Protein AF-A0A955DSM2-F1 (afdb_monomer)

pLDDT: mean 89.54, std 10.77, range [43.03, 98.06]

Foldseek 3Di:
DPVVVLVVLLVQLVVLQVQLVVQCVDPVSNVVSVVSNVVSVVSNVVSVCPDPVQDDCSVVVVCVVCVVVVVVLVVVVVPDDPLCVQLNVLQVQLVVLVVLLVVLVVCVPDPVNVVPPDPPVVLLVSLLSSLVSNVSSVCSNVVSVVSSCCSVVVDPPDPDDDVPVVVVVVVVVVVSVVVSVVSSVVVVVD

Sequence (190 aa):
MPDSFITACYILAGVLFIMSLGGLSHPETSRRGNLFGIVGMLLALVATMISGNVTGSGYGMLALAIVPATVIGAVLASRVRMTSMPQLVAILHSFVGLGAVLVGFATFLDPTAAHDGGGDVEHLIHQIEIFIGVCVGSITFTGSVIAWAKLDGRLSGTPLTIPGRHLVNLGMVLATVWLGIMFVTAGESS

Solvent-accessible surface area (backbone atoms only — not comparable to full-atom values): 10190 Å² total; per-residue (Å²): 130,65,67,68,57,44,53,50,41,47,52,51,19,52,52,25,41,54,49,12,58,61,21,54,75,36,84,92,38,26,70,60,8,52,49,30,35,54,53,17,54,51,43,38,53,52,38,52,60,72,31,89,85,47,52,86,69,42,56,55,55,50,48,66,52,48,51,59,52,52,51,53,48,51,53,54,65,71,69,58,54,82,93,48,46,69,34,52,53,25,47,56,46,16,54,54,12,48,47,37,30,52,51,27,53,52,54,71,68,35,75,60,73,77,63,59,88,60,56,75,67,52,54,52,51,49,48,51,50,35,51,51,39,27,51,55,10,49,52,38,21,54,51,17,50,54,50,19,33,30,68,72,63,79,36,76,78,65,84,85,80,60,89,62,51,67,59,53,53,48,50,50,52,51,49,52,54,50,51,48,53,53,53,53,57,54,64,78,76,115

Radius of gyration: 20.41 Å; Cα contacts (8 Å, |Δi|>4): 134; chains: 1; bounding box: 57×30×53 Å

Structure (mmCIF, N/CA/C/O backbone):
data_AF-A0A955DSM2-F1
#
_entry.id   AF-A0A955DSM2-F1
#
loop_
_atom_site.group_PDB
_atom_site.id
_atom_site.type_symbol
_atom_site.label_atom_id
_atom_site.label_alt_id
_atom_site.label_comp_id
_atom_site.label_asym_id
_atom_site.label_entity_id
_atom_site.label_seq_id
_atom_site.pdbx_PDB_ins_code
_atom_site.Cartn_x
_atom_site.Cartn_y
_atom_site.Cartn_z
_atom_site.occupancy
_atom_site.B_iso_or_equiv
_atom_site.auth_seq_id
_atom_site.auth_comp_id
_atom_site.auth_asym_id
_atom_site.auth_atom_id
_atom_site.pdbx_PDB_model_num
ATOM 1 N N . MET A 1 1 ? 24.590 -5.004 -13.508 1.00 61.41 1 MET A N 1
ATOM 2 C CA . MET A 1 1 ? 24.463 -6.243 -12.704 1.00 61.41 1 MET A CA 1
ATOM 3 C C . MET A 1 1 ? 23.618 -7.213 -13.511 1.00 61.41 1 MET A C 1
ATOM 5 O O . MET A 1 1 ? 22.781 -6.715 -14.249 1.00 61.41 1 MET A O 1
ATOM 9 N N . PRO A 1 2 ? 23.835 -8.536 -13.448 1.00 76.62 2 PRO A N 1
ATOM 10 C CA . PRO A 1 2 ? 22.967 -9.471 -14.160 1.00 76.62 2 PRO A CA 1
ATOM 11 C C . PRO A 1 2 ? 21.550 -9.417 -13.567 1.00 76.62 2 PRO A C 1
ATOM 13 O O . PRO A 1 2 ? 21.407 -9.436 -12.343 1.00 76.62 2 PRO A O 1
ATOM 16 N N . ASP A 1 3 ? 20.517 -9.363 -14.411 1.00 81.19 3 ASP A N 1
ATOM 17 C CA . ASP A 1 3 ? 19.110 -9.248 -13.982 1.00 81.19 3 ASP A CA 1
ATOM 18 C C . ASP A 1 3 ? 18.696 -10.374 -13.025 1.00 81.19 3 ASP A C 1
ATOM 20 O O . ASP A 1 3 ? 17.961 -10.155 -12.064 1.00 81.19 3 ASP A O 1
ATOM 24 N N . SER A 1 4 ? 19.287 -11.560 -13.199 1.00 88.81 4 SER A N 1
ATOM 25 C CA . SER A 1 4 ? 19.098 -12.719 -12.323 1.00 88.81 4 SER A CA 1
ATOM 26 C C . SER A 1 4 ? 19.454 -12.453 -10.858 1.00 88.81 4 SER A C 1
ATOM 28 O O . SER A 1 4 ? 18.827 -13.022 -9.965 1.00 88.81 4 SER A O 1
ATOM 30 N N . PHE A 1 5 ? 20.422 -11.574 -10.585 1.00 91.38 5 PHE A N 1
ATOM 31 C CA . PHE A 1 5 ? 20.782 -11.202 -9.219 1.00 91.38 5 PHE A CA 1
ATOM 32 C C . PHE A 1 5 ? 19.690 -10.347 -8.565 1.00 91.38 5 PHE A C 1
ATOM 34 O O . PHE A 1 5 ? 19.324 -10.589 -7.417 1.00 91.38 5 PHE A O 1
ATOM 41 N N . ILE A 1 6 ? 19.125 -9.387 -9.304 1.00 92.81 6 ILE A N 1
ATOM 42 C CA . ILE A 1 6 ? 18.033 -8.533 -8.815 1.00 92.81 6 ILE A CA 1
ATOM 43 C C . ILE A 1 6 ? 16.780 -9.382 -8.568 1.00 92.81 6 ILE A C 1
ATOM 45 O O . ILE A 1 6 ? 16.173 -9.283 -7.501 1.00 92.81 6 ILE A O 1
ATOM 49 N N . THR A 1 7 ? 16.438 -10.279 -9.498 1.00 93.25 7 THR A N 1
ATOM 50 C CA . THR A 1 7 ? 15.324 -11.223 -9.328 1.00 93.25 7 THR A CA 1
ATOM 51 C C . THR A 1 7 ? 15.521 -12.113 -8.099 1.00 93.25 7 THR A C 1
ATOM 53 O O . THR A 1 7 ? 14.591 -12.283 -7.312 1.00 93.25 7 THR A O 1
ATOM 56 N N . ALA A 1 8 ? 16.733 -12.635 -7.876 1.00 94.88 8 ALA A N 1
ATOM 57 C CA . ALA A 1 8 ? 17.042 -13.424 -6.684 1.00 94.88 8 ALA A CA 1
ATOM 58 C C . ALA A 1 8 ? 16.856 -12.615 -5.388 1.00 94.88 8 ALA A C 1
ATOM 60 O O . ALA A 1 8 ? 16.290 -13.132 -4.423 1.00 94.88 8 ALA A O 1
ATOM 61 N N . CYS A 1 9 ? 17.260 -11.339 -5.370 1.00 95.31 9 CYS A N 1
ATOM 62 C CA . CYS A 1 9 ? 17.015 -10.444 -4.239 1.00 95.31 9 CYS A CA 1
ATOM 63 C C . CYS A 1 9 ? 15.517 -10.239 -3.972 1.00 95.31 9 CYS A C 1
ATOM 65 O O . CYS A 1 9 ? 15.112 -10.275 -2.811 1.00 95.31 9 CYS A O 1
ATOM 67 N N . TYR A 1 10 ? 14.684 -10.069 -5.006 1.00 95.31 10 TYR A N 1
ATOM 68 C CA . TYR A 1 10 ? 13.231 -9.934 -4.834 1.00 95.31 10 TYR A CA 1
ATOM 69 C C . TYR A 1 10 ? 12.573 -11.215 -4.316 1.00 95.31 10 TYR A C 1
ATOM 71 O O . TYR A 1 10 ? 11.745 -11.149 -3.408 1.00 95.31 10 TYR A O 1
ATOM 79 N N . ILE A 1 11 ? 12.985 -12.385 -4.816 1.00 96.75 11 ILE A N 1
ATOM 80 C CA . ILE A 1 11 ? 12.509 -13.676 -4.300 1.00 96.75 11 ILE A CA 1
ATOM 81 C C . ILE A 1 11 ? 12.903 -13.830 -2.828 1.00 96.75 11 ILE A C 1
ATOM 83 O O . ILE A 1 11 ? 12.065 -14.168 -1.991 1.00 96.75 11 ILE A O 1
ATOM 87 N N . LEU A 1 12 ? 14.161 -13.533 -2.487 1.00 97.44 12 LEU A N 1
ATOM 88 C CA . LEU A 1 12 ? 14.646 -13.612 -1.112 1.00 97.44 12 LEU A CA 1
ATOM 89 C C . LEU A 1 12 ? 13.907 -12.631 -0.190 1.00 97.44 12 LEU A C 1
ATOM 91 O O . LEU A 1 12 ? 13.522 -13.010 0.915 1.00 97.44 12 LEU A O 1
ATOM 95 N N . ALA A 1 13 ? 13.652 -11.400 -0.642 1.00 97.62 13 ALA A N 1
ATOM 96 C CA . ALA A 1 13 ? 12.848 -10.427 0.094 1.00 97.62 13 ALA A CA 1
ATOM 97 C C . ALA A 1 13 ? 11.420 -10.947 0.340 1.00 97.62 13 ALA A C 1
ATOM 99 O O . ALA A 1 13 ? 10.920 -10.852 1.461 1.00 97.62 13 ALA A O 1
ATOM 100 N N . GLY A 1 14 ? 10.796 -11.572 -0.666 1.00 97.56 14 GLY A N 1
ATOM 101 C CA . GLY A 1 14 ? 9.490 -12.224 -0.535 1.00 97.56 14 GLY A CA 1
ATOM 102 C C . GLY A 1 14 ? 9.483 -13.332 0.523 1.00 97.56 14 GLY A C 1
ATOM 103 O O . GLY A 1 14 ? 8.614 -13.349 1.396 1.00 97.56 14 GLY A O 1
ATOM 104 N N . VAL A 1 15 ? 10.492 -14.209 0.519 1.00 98.06 15 VAL A N 1
ATOM 105 C CA . VAL A 1 15 ? 10.654 -15.254 1.546 1.00 98.06 15 VAL A CA 1
ATOM 106 C C . VAL A 1 15 ? 10.800 -14.642 2.944 1.00 98.06 15 VAL A C 1
ATOM 108 O O . VAL A 1 15 ? 10.157 -15.102 3.889 1.00 98.06 15 VAL A O 1
ATOM 111 N N . LEU A 1 16 ? 11.590 -13.574 3.088 1.00 97.94 16 LEU A N 1
ATOM 112 C CA . LEU A 1 16 ? 11.763 -12.872 4.362 1.00 97.94 16 LEU A CA 1
ATOM 113 C C . LEU A 1 16 ? 10.458 -12.241 4.869 1.00 97.94 16 LEU A C 1
ATOM 115 O O . LEU A 1 16 ? 10.192 -12.301 6.070 1.00 97.94 16 LEU A O 1
ATOM 119 N N . PHE A 1 17 ? 9.612 -11.696 3.989 1.00 97.75 17 PHE A N 1
ATOM 120 C CA . PHE A 1 17 ? 8.290 -11.194 4.381 1.00 97.75 17 PHE A CA 1
ATOM 121 C C . PHE A 1 17 ? 7.352 -12.313 4.850 1.00 97.75 17 PHE A C 1
ATOM 123 O O . PHE A 1 17 ? 6.668 -12.146 5.861 1.00 97.75 17 PHE A O 1
ATOM 130 N N . ILE A 1 18 ? 7.369 -13.479 4.197 1.00 97.25 18 ILE A N 1
ATOM 131 C CA . ILE A 1 18 ? 6.601 -14.654 4.645 1.00 97.25 18 ILE A CA 1
ATOM 132 C C . ILE A 1 18 ? 7.072 -15.098 6.039 1.00 97.25 18 ILE A C 1
ATOM 134 O O . ILE A 1 18 ? 6.258 -15.293 6.946 1.00 97.25 18 ILE A O 1
ATOM 138 N N . MET A 1 19 ? 8.389 -15.194 6.247 1.00 97.38 19 MET A N 1
ATOM 139 C CA . MET A 1 19 ? 8.970 -15.518 7.555 1.00 97.38 19 MET A CA 1
ATOM 140 C C . MET A 1 19 ? 8.663 -14.451 8.613 1.00 97.38 19 MET A C 1
ATOM 142 O O . MET A 1 19 ? 8.491 -14.784 9.787 1.00 97.38 19 MET A O 1
ATOM 146 N N . SER A 1 20 ? 8.570 -13.179 8.217 1.00 97.75 20 SER A N 1
ATOM 147 C CA . SER A 1 20 ? 8.180 -12.081 9.099 1.00 97.75 20 SER A CA 1
ATOM 148 C C . SER A 1 20 ? 6.759 -12.273 9.631 1.00 97.75 20 SER A C 1
ATOM 150 O O . SER A 1 20 ? 6.569 -12.293 10.847 1.00 97.75 20 SER A O 1
ATOM 152 N N . LEU A 1 21 ? 5.785 -12.523 8.747 1.00 96.44 21 LEU A N 1
ATOM 153 C CA . LEU A 1 21 ? 4.385 -12.764 9.119 1.00 96.44 21 LEU A CA 1
ATOM 154 C C . LEU A 1 21 ? 4.227 -13.999 10.02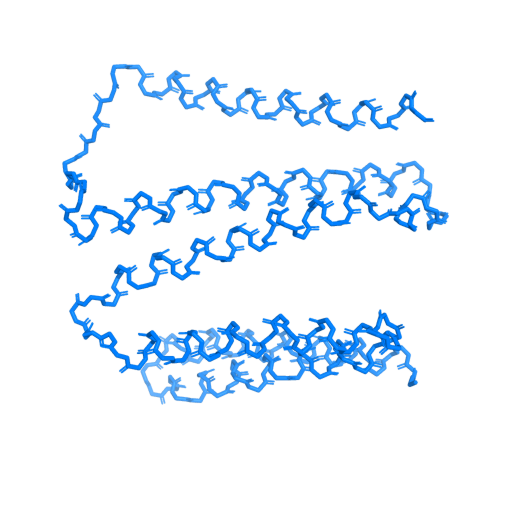1 1.00 96.44 21 LEU A C 1
ATOM 156 O O . LEU A 1 21 ? 3.549 -13.940 11.052 1.00 96.44 21 LEU A O 1
ATOM 160 N N . GLY A 1 22 ? 4.906 -15.101 9.685 1.00 96.06 22 GLY A N 1
ATOM 161 C CA . GLY A 1 22 ? 4.911 -16.305 10.521 1.00 96.06 22 GLY A CA 1
ATOM 162 C C . GLY A 1 22 ? 5.534 -16.061 11.901 1.00 96.06 22 GLY A C 1
ATOM 163 O O . GLY A 1 22 ? 4.983 -16.480 12.920 1.00 96.06 22 GLY A O 1
ATOM 164 N N . GLY A 1 23 ? 6.641 -15.315 11.957 1.00 95.50 23 GLY A N 1
ATOM 165 C CA . GLY A 1 23 ? 7.327 -14.974 13.203 1.00 95.50 23 GLY A CA 1
ATOM 166 C C . GLY A 1 23 ? 6.541 -14.019 14.107 1.00 95.50 23 GLY A C 1
ATOM 167 O O . GLY A 1 23 ? 6.657 -14.120 15.328 1.00 95.50 23 GLY A O 1
ATOM 168 N N . LEU A 1 24 ? 5.727 -13.124 13.537 1.00 95.88 24 LEU A N 1
ATOM 169 C CA . LEU A 1 24 ? 4.868 -12.193 14.284 1.00 95.88 24 LEU A CA 1
ATOM 170 C C . LEU A 1 24 ? 3.648 -12.871 14.923 1.00 95.88 24 LEU A C 1
ATOM 172 O O . LEU A 1 24 ? 3.078 -12.326 15.865 1.00 95.88 24 LEU A O 1
ATOM 176 N N . SER A 1 25 ? 3.277 -14.064 14.456 1.00 95.19 25 SER A N 1
ATOM 177 C CA . SER A 1 25 ? 2.118 -14.807 14.964 1.00 95.19 25 SER A CA 1
ATOM 178 C C . SER A 1 25 ? 2.372 -15.496 16.314 1.00 95.19 25 SER A C 1
ATOM 180 O O . SER A 1 25 ? 1.421 -15.918 16.967 1.00 95.19 25 SER A O 1
ATOM 182 N N . HIS A 1 26 ? 3.632 -15.587 16.761 1.00 94.56 26 HIS A N 1
ATOM 183 C CA . HIS A 1 26 ? 4.001 -16.152 18.063 1.00 94.56 26 HIS A CA 1
ATOM 184 C C . HIS A 1 26 ? 4.790 -15.128 18.902 1.00 94.56 26 HIS A C 1
ATOM 186 O O . HIS A 1 26 ? 5.795 -14.590 18.425 1.00 94.56 26 HIS A O 1
ATOM 192 N N . PRO A 1 27 ? 4.403 -14.875 20.170 1.00 94.25 27 PRO A N 1
ATOM 193 C CA . PRO A 1 27 ? 5.077 -13.892 21.024 1.00 94.25 27 PRO A CA 1
ATOM 194 C C . PRO A 1 27 ? 6.582 -14.140 21.187 1.00 94.25 27 PRO A C 1
ATOM 196 O O . PRO A 1 27 ? 7.367 -13.191 21.140 1.00 94.25 27 PRO A O 1
ATOM 199 N N . GLU A 1 28 ? 6.993 -15.405 21.305 1.00 96.12 28 GLU A N 1
ATOM 200 C CA . GLU A 1 28 ? 8.393 -15.813 21.491 1.00 96.12 28 GLU A CA 1
ATOM 201 C C . GLU A 1 28 ? 9.278 -15.476 20.281 1.00 96.12 28 GLU A C 1
ATOM 203 O O . GLU A 1 28 ? 10.441 -15.098 20.434 1.00 96.12 28 GLU A O 1
ATOM 208 N N . THR A 1 29 ? 8.726 -15.554 19.066 1.00 95.69 29 THR A N 1
ATOM 209 C CA . THR A 1 29 ? 9.454 -15.278 17.818 1.00 95.69 29 THR A CA 1
ATOM 210 C C . THR A 1 29 ? 9.230 -13.869 17.277 1.00 95.69 29 THR A C 1
ATOM 212 O O . THR A 1 29 ? 9.909 -13.481 16.326 1.00 95.69 29 THR A O 1
ATOM 215 N N . SER A 1 30 ? 8.344 -13.078 17.890 1.00 95.00 30 SER A N 1
ATOM 216 C CA . SER A 1 30 ? 7.906 -11.756 17.410 1.00 95.00 30 SER A CA 1
ATOM 217 C C . SER A 1 30 ? 9.058 -10.805 17.062 1.00 95.00 30 SER A C 1
ATOM 219 O O . SER A 1 30 ? 9.058 -10.180 16.001 1.00 95.00 30 SER A O 1
ATOM 221 N N . ARG A 1 31 ? 10.101 -10.744 17.902 1.00 96.56 31 ARG A N 1
ATOM 222 C CA . ARG A 1 31 ? 11.295 -9.916 17.650 1.00 96.56 31 ARG A CA 1
ATOM 223 C C . ARG A 1 31 ? 12.063 -10.356 16.403 1.00 96.56 31 ARG A C 1
ATOM 225 O O . ARG A 1 31 ? 12.509 -9.506 15.636 1.00 96.56 31 ARG A O 1
ATOM 232 N N . ARG A 1 32 ? 12.213 -11.669 16.196 1.00 95.69 32 ARG A N 1
ATOM 233 C CA . ARG A 1 32 ? 12.884 -12.229 15.009 1.00 95.69 32 ARG A CA 1
ATOM 234 C C . ARG A 1 32 ? 12.022 -12.031 13.762 1.00 95.69 32 ARG A C 1
ATOM 236 O O . ARG A 1 32 ? 12.554 -11.633 12.733 1.00 95.69 32 ARG A O 1
AT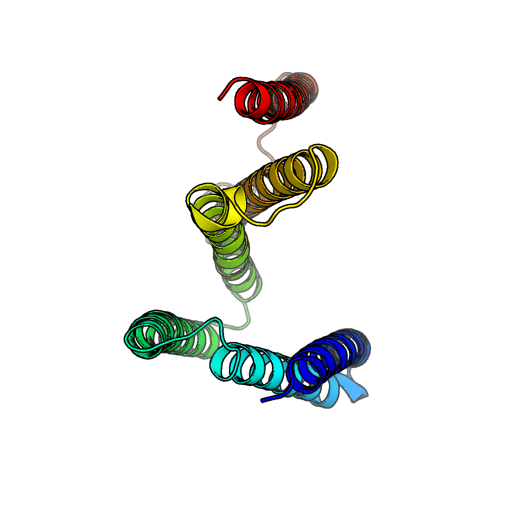OM 243 N N . GLY A 1 33 ? 10.705 -12.215 13.880 1.00 97.00 33 GLY A N 1
ATOM 244 C CA . GLY A 1 33 ? 9.740 -11.922 12.817 1.00 97.00 33 GLY A CA 1
ATOM 245 C C . GLY A 1 33 ? 9.833 -10.473 12.338 1.00 97.00 33 GLY A C 1
ATOM 246 O O . GLY A 1 33 ? 9.972 -10.225 11.142 1.00 97.00 33 GLY A O 1
ATOM 247 N N . ASN A 1 34 ? 9.866 -9.511 13.263 1.00 97.25 34 ASN A N 1
ATOM 248 C CA . ASN A 1 34 ? 10.040 -8.101 12.910 1.00 97.25 34 ASN A CA 1
ATOM 249 C C . ASN A 1 34 ? 11.389 -7.830 12.214 1.00 97.25 34 ASN A C 1
ATOM 251 O O . ASN A 1 34 ? 11.439 -7.095 11.231 1.00 97.25 34 ASN A O 1
ATOM 255 N N . LEU A 1 35 ? 12.479 -8.461 12.672 1.00 97.69 35 LEU A N 1
ATOM 256 C CA . LEU A 1 35 ? 13.792 -8.326 12.033 1.00 97.69 35 LEU A CA 1
ATOM 257 C C . LEU A 1 35 ? 13.786 -8.833 10.582 1.00 97.69 35 LEU A C 1
ATOM 259 O O . LEU A 1 35 ? 14.332 -8.157 9.715 1.00 97.69 35 LEU A O 1
ATOM 263 N N . PHE A 1 36 ? 13.147 -9.975 10.299 1.00 97.62 36 PHE A N 1
ATOM 264 C CA . PHE A 1 36 ? 13.016 -10.470 8.922 1.00 97.62 36 PHE A CA 1
ATOM 265 C C . PHE A 1 36 ? 12.277 -9.476 8.023 1.00 97.62 36 PHE A C 1
ATOM 267 O O . PHE A 1 36 ? 12.702 -9.262 6.891 1.00 97.62 36 PHE A O 1
ATOM 274 N N . GLY A 1 37 ? 11.242 -8.809 8.542 1.00 97.25 37 GLY A N 1
ATOM 275 C CA . GLY A 1 37 ? 10.520 -7.765 7.812 1.00 97.25 37 GLY A CA 1
ATOM 276 C C . GLY A 1 37 ? 11.397 -6.549 7.498 1.00 97.25 37 GLY A C 1
ATOM 277 O O . GLY A 1 37 ? 11.408 -6.077 6.364 1.00 97.25 37 GLY A O 1
ATOM 278 N N . ILE A 1 38 ? 12.192 -6.084 8.470 1.00 97.44 38 ILE A N 1
ATOM 279 C CA . ILE A 1 38 ? 13.136 -4.969 8.274 1.00 97.44 38 ILE A CA 1
ATOM 280 C C . ILE A 1 38 ? 14.180 -5.324 7.209 1.00 97.44 38 ILE A C 1
ATOM 282 O O . ILE A 1 38 ? 14.407 -4.544 6.285 1.00 97.44 38 ILE A O 1
ATOM 286 N N . VAL A 1 39 ? 14.801 -6.504 7.314 1.00 97.94 39 VAL A N 1
ATOM 287 C CA . VAL A 1 39 ? 15.820 -6.954 6.353 1.00 97.94 39 VAL A CA 1
ATOM 288 C C . VAL A 1 39 ? 15.211 -7.151 4.963 1.00 97.94 39 VAL A C 1
ATOM 290 O O . VAL A 1 39 ? 15.813 -6.721 3.984 1.00 97.94 39 VAL A O 1
ATOM 293 N N . GLY A 1 40 ? 14.011 -7.733 4.868 1.00 97.44 40 GLY A N 1
ATOM 294 C CA . GLY A 1 40 ? 13.296 -7.916 3.603 1.00 97.44 40 GLY A CA 1
ATOM 295 C C . GLY A 1 40 ? 12.993 -6.592 2.898 1.00 97.44 40 GLY A C 1
ATOM 296 O O . GLY A 1 40 ? 13.293 -6.447 1.714 1.00 97.44 40 GLY A O 1
ATOM 297 N N . MET A 1 41 ? 12.487 -5.593 3.630 1.00 97.31 41 MET A N 1
ATOM 298 C CA . MET A 1 41 ? 12.201 -4.266 3.071 1.00 97.31 41 MET A CA 1
ATOM 299 C C . MET A 1 41 ? 13.474 -3.536 2.621 1.00 97.31 41 MET A C 1
ATOM 301 O O . MET A 1 41 ? 13.499 -2.958 1.535 1.00 97.31 41 MET A O 1
ATOM 305 N N . LEU A 1 42 ? 14.548 -3.584 3.418 1.00 96.50 42 LEU A N 1
ATOM 306 C CA . LEU A 1 42 ? 15.836 -2.993 3.037 1.00 96.50 42 LEU A CA 1
ATOM 307 C C . LEU A 1 42 ? 16.420 -3.663 1.789 1.00 96.50 42 LEU A C 1
ATOM 309 O O . LEU A 1 42 ? 16.883 -2.969 0.886 1.00 96.50 42 LEU A O 1
ATOM 313 N N . LEU A 1 43 ? 16.364 -4.996 1.717 1.00 96.38 43 LEU A N 1
ATOM 314 C CA . LEU A 1 43 ? 16.837 -5.760 0.564 1.00 96.38 43 LEU A CA 1
ATOM 315 C C . LEU A 1 43 ? 16.074 -5.379 -0.710 1.00 96.38 43 LEU A C 1
ATOM 317 O O . LEU A 1 43 ? 16.705 -5.125 -1.733 1.00 96.38 43 LEU A O 1
ATOM 321 N N . ALA A 1 44 ? 14.743 -5.292 -0.639 1.00 94.81 44 ALA A N 1
ATOM 322 C CA . ALA A 1 44 ? 13.911 -4.893 -1.771 1.00 94.81 44 ALA A CA 1
ATOM 323 C C . ALA A 1 44 ? 14.249 -3.473 -2.256 1.00 94.81 44 ALA A C 1
ATOM 325 O O . ALA A 1 44 ? 14.482 -3.281 -3.446 1.00 94.81 44 ALA A O 1
ATOM 326 N N . LEU A 1 45 ? 14.368 -2.498 -1.345 1.00 93.38 45 LEU A N 1
ATOM 327 C CA . LEU A 1 45 ? 14.734 -1.120 -1.701 1.00 93.38 45 LEU A CA 1
ATOM 328 C C . LEU A 1 45 ? 16.111 -1.036 -2.365 1.00 93.38 45 LEU A C 1
ATOM 330 O O . LEU A 1 45 ? 16.263 -0.363 -3.382 1.00 93.38 45 LEU A O 1
ATOM 334 N N . VAL A 1 46 ? 17.115 -1.722 -1.815 1.00 93.00 46 VAL A N 1
ATOM 335 C CA . VAL A 1 46 ? 18.470 -1.740 -2.386 1.00 93.00 46 VAL A CA 1
ATOM 336 C C . VAL A 1 46 ? 18.479 -2.424 -3.754 1.00 9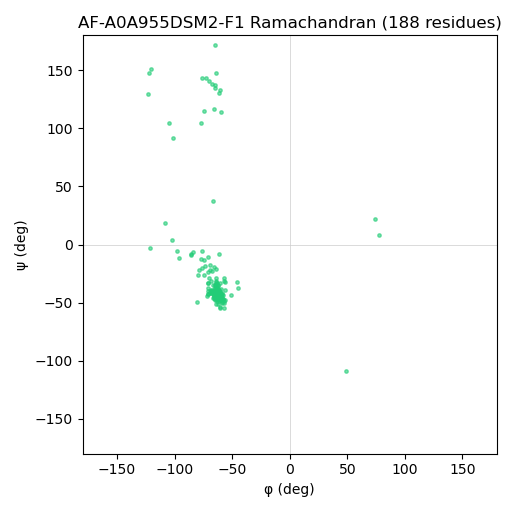3.00 46 VAL A C 1
ATOM 338 O O . VAL A 1 46 ? 19.111 -1.916 -4.679 1.00 93.00 46 VAL A O 1
ATOM 341 N N . ALA A 1 47 ? 17.745 -3.528 -3.915 1.00 92.94 47 ALA A N 1
ATOM 342 C CA . ALA A 1 47 ? 17.597 -4.201 -5.202 1.00 92.94 47 ALA A CA 1
ATOM 343 C C . ALA A 1 47 ? 16.953 -3.281 -6.253 1.00 92.94 47 ALA A C 1
ATOM 345 O O . ALA A 1 47 ? 17.447 -3.213 -7.376 1.00 92.94 47 ALA A O 1
ATOM 346 N N . THR A 1 48 ? 15.927 -2.509 -5.881 1.00 90.75 48 THR A N 1
ATOM 347 C CA . THR A 1 48 ? 15.306 -1.511 -6.765 1.00 90.75 48 THR A CA 1
ATOM 348 C C . THR A 1 48 ? 16.254 -0.358 -7.094 1.00 90.75 48 THR A C 1
ATOM 350 O O . THR A 1 48 ? 16.332 0.038 -8.253 1.00 90.75 48 THR A O 1
ATOM 353 N N . MET A 1 49 ? 17.028 0.148 -6.129 1.00 88.75 49 MET A N 1
ATOM 354 C CA . MET A 1 49 ? 18.018 1.205 -6.384 1.00 88.75 49 MET A CA 1
ATOM 355 C C . MET A 1 49 ? 19.100 0.781 -7.373 1.00 88.75 49 MET A C 1
ATOM 357 O O . MET A 1 49 ? 19.522 1.585 -8.189 1.00 88.75 49 MET A O 1
ATOM 361 N N . ILE A 1 50 ? 19.565 -0.466 -7.286 1.00 88.44 50 ILE A N 1
ATOM 362 C CA . ILE A 1 50 ? 20.618 -0.995 -8.166 1.00 88.44 50 ILE A CA 1
ATOM 363 C C . ILE A 1 50 ? 20.019 -1.529 -9.480 1.00 88.44 50 ILE A C 1
ATOM 365 O O . ILE A 1 50 ? 20.754 -1.869 -10.412 1.00 88.44 50 ILE A O 1
ATOM 369 N N . SER A 1 51 ? 18.688 -1.601 -9.580 1.00 84.12 51 SER A N 1
ATOM 370 C CA . SER A 1 51 ? 18.024 -1.983 -10.820 1.00 84.12 51 SER A CA 1
ATOM 371 C C . SER A 1 51 ? 18.292 -0.961 -11.923 1.00 84.12 51 SER A C 1
ATOM 373 O O . SER A 1 51 ? 18.411 0.237 -11.666 1.00 84.12 51 SER A O 1
ATOM 375 N N . GLY A 1 52 ? 18.356 -1.432 -13.171 1.00 78.69 52 GLY A N 1
ATOM 376 C CA . GLY A 1 52 ? 18.557 -0.568 -14.341 1.00 78.69 52 GLY A CA 1
ATOM 377 C C . GL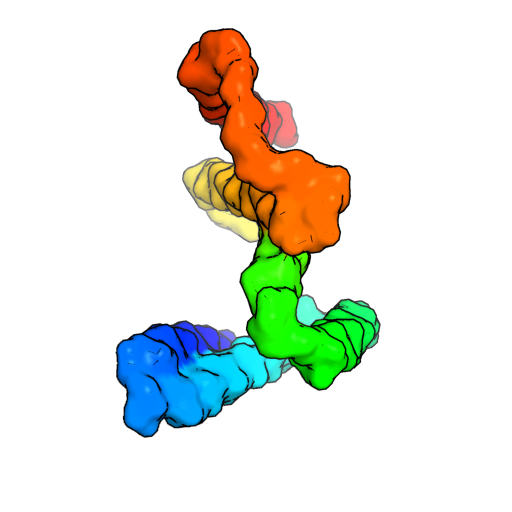Y A 1 52 ? 17.451 0.473 -14.556 1.00 78.69 52 GLY A C 1
ATOM 378 O O . GLY A 1 52 ? 17.616 1.360 -15.385 1.00 78.69 52 GLY A O 1
ATOM 379 N N . ASN A 1 53 ? 16.358 0.398 -13.788 1.00 76.25 53 ASN A N 1
ATOM 380 C CA . ASN A 1 53 ? 15.212 1.301 -13.867 1.00 76.25 53 ASN A CA 1
ATOM 381 C C . ASN A 1 53 ? 15.471 2.674 -13.226 1.00 76.25 53 ASN A C 1
ATOM 383 O O . ASN A 1 53 ? 14.771 3.635 -13.532 1.00 76.25 53 ASN A O 1
ATOM 387 N N . VAL A 1 54 ? 16.463 2.796 -12.335 1.00 81.38 54 VAL A N 1
ATOM 388 C CA . VAL A 1 54 ? 16.801 4.069 -11.681 1.00 81.38 54 VAL A CA 1
ATOM 389 C C . VAL A 1 54 ? 18.082 4.621 -12.301 1.00 81.38 54 VAL A C 1
ATOM 391 O O . VAL A 1 54 ? 19.183 4.142 -12.031 1.00 81.38 54 VAL A O 1
ATOM 394 N N . THR A 1 55 ? 17.951 5.644 -13.148 1.00 83.06 55 THR A N 1
ATOM 395 C CA . THR A 1 55 ? 19.082 6.240 -13.878 1.00 83.06 55 THR A CA 1
ATOM 396 C C . THR A 1 55 ? 19.225 7.735 -13.595 1.00 83.06 55 THR A C 1
ATOM 398 O O . THR A 1 55 ? 18.242 8.435 -13.359 1.00 83.06 55 THR A O 1
ATOM 401 N N . GLY A 1 56 ? 20.467 8.239 -13.596 1.00 81.56 56 GLY A N 1
ATOM 402 C CA . GLY A 1 56 ? 20.786 9.672 -13.528 1.00 81.56 56 GLY A CA 1
ATOM 403 C C . GLY A 1 56 ? 20.054 10.441 -12.417 1.00 81.56 56 GLY A C 1
ATOM 404 O O . GLY A 1 56 ? 20.346 10.271 -11.233 1.00 81.56 56 GLY A O 1
ATOM 405 N N . SER A 1 57 ? 19.101 11.295 -12.810 1.00 78.56 57 SER A N 1
ATOM 406 C CA . SER A 1 57 ? 18.264 12.115 -11.917 1.00 78.56 57 SER A CA 1
ATOM 407 C C . SER A 1 57 ? 17.253 11.312 -11.083 1.00 78.56 57 SER A C 1
ATOM 409 O O . SER A 1 57 ? 16.784 11.810 -10.056 1.00 78.56 57 SER A O 1
ATOM 411 N N . GLY A 1 58 ? 16.955 10.066 -11.464 1.00 84.69 58 GLY A N 1
ATOM 412 C CA . GLY A 1 58 ? 16.023 9.177 -10.768 1.00 84.69 58 GLY A CA 1
ATOM 413 C C . GLY A 1 58 ? 16.441 8.865 -9.330 1.00 84.69 58 GLY A C 1
ATOM 414 O O . GLY A 1 58 ? 15.589 8.803 -8.448 1.00 84.69 58 GLY A O 1
ATOM 415 N N . TYR A 1 59 ? 17.747 8.784 -9.047 1.00 87.62 59 TYR A N 1
ATOM 416 C CA . TYR A 1 59 ? 18.244 8.626 -7.673 1.00 87.62 59 TYR A CA 1
ATOM 417 C C . TYR A 1 59 ? 17.881 9.821 -6.785 1.00 87.62 59 TYR A C 1
ATOM 419 O O . TYR A 1 59 ? 17.550 9.645 -5.613 1.00 87.62 59 TYR A O 1
ATOM 427 N N . GLY A 1 60 ? 17.902 11.035 -7.348 1.00 90.00 60 GLY A N 1
ATOM 428 C CA . GLY A 1 60 ? 17.504 12.253 -6.644 1.00 90.00 60 GLY A CA 1
ATOM 429 C C . GLY A 1 60 ? 16.015 12.257 -6.307 1.00 90.00 60 G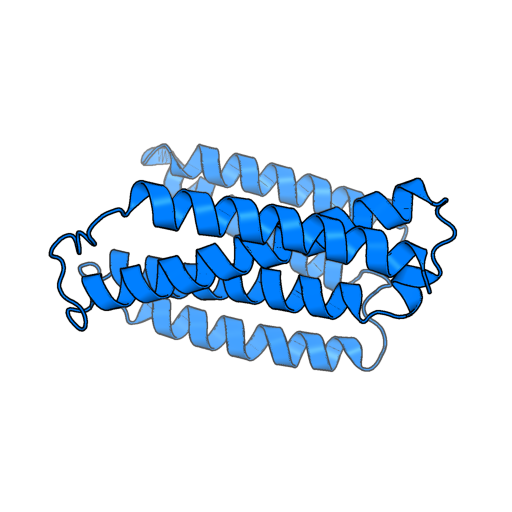LY A C 1
ATOM 430 O O . GLY A 1 60 ? 15.652 12.529 -5.166 1.00 90.00 60 GLY A O 1
ATOM 431 N N . MET A 1 61 ? 15.155 11.892 -7.266 1.00 89.56 61 MET A N 1
ATOM 432 C CA . MET A 1 61 ? 13.706 11.780 -7.039 1.00 89.56 61 MET A CA 1
ATOM 433 C C . MET A 1 61 ? 13.369 10.672 -6.038 1.00 89.56 61 MET A C 1
ATOM 435 O O . MET A 1 61 ? 12.549 10.880 -5.146 1.00 89.56 61 MET A O 1
ATOM 439 N N . LEU A 1 62 ? 14.041 9.523 -6.133 1.00 90.94 62 LEU A N 1
ATOM 440 C CA . LEU A 1 62 ? 13.863 8.415 -5.199 1.00 90.94 62 LEU A CA 1
ATOM 441 C C . LEU A 1 62 ? 14.249 8.817 -3.771 1.00 90.94 62 LEU A C 1
ATOM 443 O O . LEU A 1 62 ? 13.487 8.578 -2.835 1.00 90.94 62 LEU A O 1
ATOM 447 N N . ALA A 1 63 ? 15.399 9.474 -3.597 1.00 91.25 63 ALA A N 1
ATOM 448 C CA . ALA A 1 63 ? 15.818 9.990 -2.298 1.00 91.25 63 ALA A CA 1
ATOM 449 C C . ALA A 1 63 ? 14.832 11.043 -1.766 1.00 91.25 63 ALA A C 1
ATOM 451 O O . ALA A 1 63 ? 14.449 10.991 -0.597 1.00 91.25 63 ALA A O 1
ATOM 452 N N . LEU A 1 64 ? 14.369 11.953 -2.628 1.00 92.62 64 LEU A N 1
ATOM 453 C CA . LEU A 1 64 ? 13.385 12.977 -2.281 1.00 92.62 64 LEU A CA 1
ATOM 454 C C . LEU A 1 64 ? 12.026 12.381 -1.888 1.00 92.62 64 LEU A C 1
ATOM 456 O O . LEU A 1 64 ? 11.327 12.979 -1.082 1.00 92.62 64 LEU A O 1
ATOM 460 N N . ALA A 1 65 ? 11.652 11.211 -2.402 1.00 92.25 65 ALA A N 1
ATOM 461 C CA . ALA A 1 65 ? 10.441 10.513 -1.982 1.00 92.25 65 ALA A CA 1
ATOM 462 C C . ALA A 1 65 ? 10.646 9.737 -0.665 1.00 92.25 65 ALA A C 1
ATOM 464 O O . ALA A 1 65 ? 9.860 9.873 0.274 1.00 92.25 65 ALA A O 1
ATOM 465 N N . ILE A 1 66 ? 11.719 8.943 -0.566 1.00 93.62 66 ILE A N 1
ATOM 466 C CA . ILE A 1 66 ? 11.949 8.024 0.561 1.00 93.62 66 ILE A CA 1
ATOM 467 C C . ILE A 1 66 ? 12.328 8.768 1.844 1.00 93.62 66 ILE A C 1
ATOM 469 O O . ILE A 1 66 ? 11.822 8.436 2.918 1.00 93.62 66 ILE A O 1
ATOM 473 N N . VAL A 1 67 ? 13.217 9.760 1.774 1.00 94.94 67 VAL A N 1
ATOM 474 C CA . VAL A 1 67 ? 13.733 10.449 2.969 1.00 94.94 67 VAL A CA 1
ATOM 475 C C . VAL A 1 67 ? 12.618 11.134 3.772 1.00 94.94 67 VAL A C 1
ATOM 477 O O . VAL A 1 67 ? 12.477 10.819 4.954 1.00 94.94 67 VAL A O 1
ATOM 480 N N . PRO A 1 68 ? 11.772 12.014 3.203 1.00 95.50 68 PRO A N 1
ATOM 481 C CA . PRO A 1 68 ? 10.693 12.618 3.979 1.00 95.50 68 PRO A CA 1
ATOM 482 C C . PRO A 1 68 ? 9.658 11.583 4.433 1.00 95.50 68 PRO A C 1
ATOM 484 O O . PRO A 1 68 ? 9.202 11.667 5.572 1.00 95.50 68 PRO A O 1
ATOM 487 N N . ALA A 1 69 ? 9.328 10.582 3.608 1.00 93.31 69 ALA A N 1
ATOM 488 C CA . ALA A 1 69 ? 8.372 9.539 3.982 1.00 93.31 69 ALA A CA 1
ATOM 489 C C . ALA A 1 69 ? 8.845 8.733 5.206 1.00 93.31 69 ALA A C 1
ATOM 491 O O . ALA A 1 69 ? 8.092 8.546 6.164 1.00 93.31 69 ALA A O 1
ATOM 492 N N . THR A 1 70 ? 10.110 8.309 5.210 1.00 94.25 70 THR A N 1
ATOM 493 C CA . THR A 1 70 ? 10.715 7.564 6.325 1.00 94.25 70 THR A CA 1
ATOM 494 C C . THR A 1 70 ? 10.845 8.419 7.582 1.00 94.25 70 THR A C 1
ATOM 496 O O . THR A 1 70 ? 10.512 7.945 8.668 1.00 94.25 70 THR A O 1
ATOM 499 N N . VAL A 1 71 ? 11.251 9.688 7.456 1.00 96.25 71 VAL A N 1
ATOM 500 C CA . VAL A 1 71 ? 11.360 10.617 8.593 1.00 96.25 71 VAL A CA 1
ATOM 501 C C . VAL A 1 71 ? 9.993 10.879 9.222 1.00 96.25 71 VAL A C 1
ATOM 503 O O . VAL A 1 71 ? 9.836 10.703 10.431 1.00 96.25 71 VAL A O 1
ATOM 506 N N . ILE A 1 72 ? 8.988 11.253 8.424 1.00 95.25 72 ILE A N 1
ATOM 507 C CA . ILE A 1 72 ? 7.632 11.521 8.923 1.00 95.25 72 ILE A CA 1
ATOM 508 C C . ILE A 1 72 ? 7.050 10.257 9.565 1.00 95.25 72 ILE A C 1
ATOM 510 O O . ILE A 1 72 ? 6.529 10.325 10.681 1.00 95.25 72 ILE A O 1
ATOM 514 N N . GLY A 1 73 ? 7.189 9.100 8.909 1.00 93.31 73 GLY A N 1
ATOM 515 C CA . GLY A 1 73 ? 6.716 7.818 9.430 1.00 93.31 73 GLY A CA 1
ATOM 516 C C . GLY A 1 73 ? 7.364 7.444 10.765 1.00 93.31 73 GLY A C 1
ATOM 517 O O . GLY A 1 73 ? 6.660 7.102 11.715 1.00 93.31 73 GLY A O 1
ATOM 518 N N . ALA A 1 74 ? 8.688 7.574 10.881 1.00 94.56 74 ALA A N 1
ATOM 519 C CA . ALA A 1 74 ? 9.423 7.265 12.107 1.00 94.56 74 ALA A CA 1
ATOM 520 C C . ALA A 1 74 ? 9.060 8.211 13.262 1.00 94.56 74 ALA A C 1
ATOM 522 O O . ALA A 1 74 ? 8.880 7.776 14.405 1.00 94.56 74 ALA A O 1
ATOM 523 N N . VAL A 1 75 ? 8.912 9.509 12.980 1.00 95.38 75 VAL A N 1
ATOM 524 C CA . VAL A 1 75 ? 8.497 10.496 13.987 1.00 95.38 75 VAL A CA 1
ATOM 525 C C . VAL A 1 75 ? 7.075 10.209 14.461 1.00 95.38 75 VAL A C 1
ATOM 527 O O . VAL A 1 75 ? 6.831 10.168 15.666 1.00 95.38 75 VAL A O 1
ATOM 530 N N . LEU A 1 76 ? 6.139 9.960 13.546 1.00 92.50 76 LEU A N 1
ATOM 531 C CA . LEU A 1 76 ? 4.749 9.695 13.907 1.00 92.50 76 LEU A CA 1
ATOM 532 C C . LEU A 1 76 ? 4.612 8.393 14.716 1.00 92.50 76 LEU A C 1
ATOM 534 O O . LEU A 1 76 ? 3.936 8.378 15.745 1.00 92.50 76 LEU A O 1
ATOM 538 N N . ALA A 1 77 ? 5.311 7.330 14.306 1.00 91.19 77 ALA A N 1
ATOM 539 C CA . ALA A 1 77 ? 5.295 6.040 14.994 1.00 91.19 77 ALA A CA 1
ATOM 540 C C . ALA A 1 77 ? 5.935 6.089 16.391 1.00 91.19 77 ALA A C 1
ATOM 542 O O . ALA A 1 77 ? 5.460 5.424 17.306 1.00 91.19 77 ALA A O 1
ATOM 543 N N . SER A 1 78 ? 6.984 6.893 16.586 1.00 92.62 78 SER A N 1
ATOM 544 C CA . SER A 1 78 ? 7.664 7.013 17.887 1.00 92.62 78 SER A CA 1
ATOM 545 C C . SER A 1 78 ? 6.930 7.903 18.895 1.00 92.62 78 SER A C 1
ATOM 547 O O . SER A 1 78 ? 7.153 7.782 20.099 1.00 92.62 78 SER A O 1
ATOM 549 N N . ARG A 1 79 ? 6.061 8.809 18.429 1.00 91.56 79 ARG A N 1
ATOM 550 C CA . ARG A 1 79 ? 5.348 9.782 19.276 1.00 91.56 79 ARG A CA 1
ATOM 551 C C . ARG A 1 79 ? 3.935 9.342 19.673 1.00 91.56 79 ARG A C 1
ATOM 553 O O . ARG A 1 79 ? 3.330 9.989 20.529 1.00 91.56 79 ARG A O 1
ATOM 560 N N . VAL A 1 80 ? 3.387 8.287 19.066 1.00 91.25 80 VAL A N 1
ATOM 561 C CA . VAL A 1 80 ? 2.012 7.843 19.340 1.00 91.25 80 VAL A CA 1
ATOM 562 C C . VAL A 1 80 ? 1.890 7.173 20.711 1.00 91.25 80 VAL A C 1
ATOM 564 O O . VAL A 1 80 ? 2.768 6.435 21.156 1.00 91.25 80 VAL A O 1
ATOM 567 N N . ARG A 1 81 ? 0.762 7.392 21.389 1.00 91.25 81 ARG A N 1
ATOM 568 C CA . ARG A 1 81 ? 0.419 6.657 22.614 1.00 91.25 81 ARG A CA 1
ATOM 569 C C . ARG A 1 81 ? -0.053 5.250 22.254 1.00 91.25 81 ARG A C 1
ATOM 571 O O . ARG A 1 81 ? -0.815 5.088 21.305 1.00 91.25 81 ARG A O 1
ATOM 578 N N . MET A 1 82 ? 0.296 4.255 23.071 1.00 90.75 82 MET A N 1
ATOM 579 C CA . MET A 1 82 ? -0.140 2.863 22.864 1.00 90.75 82 MET A CA 1
ATOM 580 C C . MET A 1 82 ? -1.672 2.703 22.801 1.00 90.75 82 MET A C 1
ATOM 582 O O . MET A 1 82 ? -2.175 1.844 22.086 1.00 90.75 82 MET A O 1
ATOM 586 N N . THR A 1 83 ? -2.428 3.574 23.477 1.00 89.50 83 THR A N 1
ATOM 587 C CA . THR A 1 83 ? -3.904 3.608 23.440 1.00 89.50 83 THR A CA 1
ATOM 588 C C . THR A 1 83 ? -4.477 4.015 22.081 1.00 89.50 83 THR A C 1
ATOM 590 O O . THR A 1 83 ? -5.617 3.696 21.769 1.00 89.50 83 THR A O 1
ATOM 593 N N . SER A 1 84 ? -3.685 4.721 21.276 1.00 89.50 84 SER A N 1
ATOM 594 C CA . SER A 1 84 ? -4.050 5.264 19.967 1.00 89.50 84 SER A CA 1
ATOM 595 C C . SER A 1 84 ? -3.364 4.500 18.827 1.00 89.50 84 SER A C 1
ATOM 597 O O . SER A 1 84 ? -3.287 4.987 17.701 1.00 89.50 84 SER A O 1
ATOM 599 N N . MET A 1 85 ? -2.870 3.286 19.087 1.00 94.00 85 MET A N 1
ATOM 600 C CA . MET A 1 85 ? -2.327 2.427 18.032 1.00 94.00 85 MET A CA 1
ATOM 601 C C . MET A 1 85 ? -3.349 2.130 16.920 1.00 94.00 85 MET A C 1
ATOM 603 O O . MET A 1 85 ? -2.981 2.274 15.754 1.00 94.00 85 MET A O 1
ATOM 607 N N . PRO A 1 86 ? -4.634 1.816 17.209 1.00 93.00 86 PRO A N 1
ATOM 608 C CA . PRO A 1 86 ? -5.605 1.520 16.152 1.00 93.00 86 PRO A CA 1
ATOM 609 C C . PRO A 1 86 ? -5.806 2.669 15.153 1.00 93.00 86 PRO A C 1
ATOM 611 O O . PRO A 1 86 ? -5.838 2.434 13.947 1.00 93.00 86 PRO A O 1
ATOM 614 N N . GLN A 1 87 ? -5.886 3.920 15.626 1.00 94.50 87 GLN A N 1
ATOM 615 C CA . GLN A 1 87 ? -6.035 5.087 14.743 1.00 94.50 87 GLN A CA 1
ATOM 616 C C . GLN A 1 87 ? -4.775 5.332 13.907 1.00 94.50 87 GLN A C 1
ATOM 618 O O . GLN A 1 87 ? -4.887 5.656 12.726 1.00 94.50 87 GLN A O 1
ATOM 623 N N . LEU A 1 88 ? -3.580 5.146 14.483 1.00 93.56 88 LEU A N 1
ATOM 624 C CA . LEU A 1 88 ? -2.339 5.307 13.731 1.00 93.56 88 LEU A CA 1
ATOM 625 C C . LEU A 1 88 ? -2.233 4.258 12.620 1.00 93.56 88 LEU A C 1
ATOM 627 O O . LEU A 1 88 ? -1.915 4.599 11.486 1.00 93.56 88 LEU A O 1
ATOM 631 N N . VAL A 1 89 ? -2.537 2.996 12.923 1.00 94.12 89 VAL A N 1
ATOM 632 C CA . VAL A 1 89 ? -2.525 1.922 11.922 1.00 94.12 89 VAL A CA 1
ATOM 633 C C . VAL A 1 89 ? -3.543 2.204 10.814 1.00 94.12 89 VAL A C 1
ATOM 635 O O . VAL A 1 89 ? -3.211 2.052 9.640 1.00 94.12 89 VAL A O 1
ATOM 638 N N . ALA A 1 90 ? -4.743 2.687 11.159 1.00 95.06 90 ALA A N 1
ATOM 639 C CA . ALA A 1 90 ? -5.763 3.044 10.174 1.00 95.06 90 ALA A CA 1
ATOM 640 C C . ALA A 1 90 ? -5.267 4.118 9.193 1.00 95.06 90 ALA A C 1
ATOM 642 O O . ALA A 1 90 ? -5.343 3.912 7.983 1.00 95.06 90 ALA A O 1
ATOM 643 N N . ILE A 1 91 ? -4.701 5.228 9.687 1.00 94.88 91 ILE A N 1
ATOM 644 C CA . ILE A 1 91 ? -4.202 6.295 8.807 1.00 94.88 91 ILE A CA 1
ATOM 645 C C . ILE A 1 91 ? -2.933 5.885 8.047 1.00 94.88 91 ILE A C 1
ATOM 647 O O . ILE A 1 91 ? -2.777 6.258 6.893 1.00 94.88 91 ILE A O 1
ATOM 651 N N . LEU A 1 92 ? -2.048 5.065 8.623 1.00 94.00 92 LEU A N 1
ATOM 652 C CA . LEU A 1 92 ? -0.881 4.550 7.894 1.00 94.00 92 LEU A CA 1
ATOM 653 C C . LEU A 1 92 ? -1.290 3.633 6.734 1.00 94.00 92 LEU A C 1
ATOM 655 O O . LEU A 1 92 ? -0.673 3.667 5.671 1.00 94.00 92 LEU A O 1
ATOM 659 N N . HIS A 1 93 ? -2.366 2.863 6.898 1.00 96.06 93 HIS A N 1
ATOM 660 C CA . HIS A 1 93 ? -2.898 2.021 5.832 1.00 96.06 93 HIS A CA 1
ATOM 661 C C . HIS A 1 93 ? -3.559 2.832 4.701 1.00 96.06 93 HIS A C 1
ATOM 663 O O . HIS A 1 93 ? -3.571 2.380 3.557 1.00 96.06 93 HIS A O 1
ATOM 669 N N . SER A 1 94 ? -4.026 4.062 4.966 1.00 96.44 94 SER A N 1
ATOM 670 C CA . SER A 1 94 ? -4.530 4.928 3.892 1.00 96.44 94 SER A CA 1
ATOM 671 C C . SER A 1 94 ? -3.415 5.321 2.916 1.00 96.44 94 SER A C 1
ATOM 673 O O . SER A 1 94 ? -3.644 5.322 1.708 1.00 96.44 94 SER A O 1
ATOM 675 N N . PHE A 1 95 ? -2.189 5.556 3.403 1.00 95.75 95 PHE A N 1
ATOM 676 C CA . PHE A 1 95 ? -1.034 5.833 2.542 1.00 95.75 95 PHE A CA 1
ATOM 677 C C . PHE A 1 95 ? -0.668 4.645 1.645 1.00 95.75 95 PHE A C 1
ATOM 679 O O . PHE A 1 95 ? -0.252 4.866 0.512 1.00 95.75 95 PHE A O 1
ATOM 686 N N . VAL A 1 96 ? -0.872 3.404 2.105 1.00 95.56 96 VAL A N 1
ATOM 687 C CA . VAL A 1 96 ? -0.700 2.205 1.262 1.00 95.56 96 VAL A CA 1
ATOM 688 C C . VAL A 1 96 ? -1.707 2.218 0.109 1.00 95.56 96 VAL A C 1
ATOM 690 O O . VAL A 1 96 ? -1.323 2.026 -1.043 1.00 95.56 96 VAL A O 1
ATOM 693 N N . GLY A 1 97 ? -2.979 2.520 0.397 1.00 96.69 97 GLY A N 1
ATOM 694 C CA . GLY A 1 97 ? -4.021 2.640 -0.627 1.00 96.69 97 GLY A CA 1
ATOM 695 C C . GLY A 1 97 ? -3.757 3.769 -1.627 1.00 96.69 97 GLY A C 1
ATOM 696 O O . GLY A 1 97 ? -3.854 3.563 -2.835 1.00 96.69 97 GLY A O 1
ATOM 697 N N . LEU A 1 98 ? -3.352 4.947 -1.141 1.00 97.19 98 LEU A N 1
ATOM 698 C CA . LEU A 1 98 ? -2.984 6.074 -2.001 1.00 97.19 98 LEU A CA 1
ATOM 699 C C . LEU A 1 98 ? -1.748 5.758 -2.856 1.00 97.19 98 LEU A C 1
ATOM 701 O O . LEU A 1 98 ? -1.720 6.114 -4.029 1.00 97.19 98 LEU A O 1
ATOM 705 N N . GLY A 1 99 ? -0.758 5.056 -2.298 1.00 96.25 99 GLY A N 1
ATOM 706 C CA . GLY A 1 99 ? 0.408 4.577 -3.037 1.00 96.25 99 GLY A CA 1
ATOM 707 C C . GLY A 1 99 ? 0.016 3.681 -4.212 1.00 96.25 99 GLY A C 1
ATOM 708 O O . GLY A 1 99 ? 0.467 3.926 -5.325 1.00 96.25 99 GLY A O 1
ATOM 709 N N . ALA A 1 100 ? -0.885 2.716 -3.997 1.00 96.31 100 ALA A N 1
ATOM 710 C CA . ALA A 1 100 ? -1.397 1.858 -5.069 1.00 96.31 100 ALA A CA 1
ATOM 711 C C . ALA A 1 100 ? -2.115 2.657 -6.173 1.00 96.31 100 ALA A C 1
ATOM 713 O O . ALA A 1 100 ? -1.894 2.406 -7.355 1.00 96.31 100 ALA A O 1
ATOM 714 N N . VAL A 1 101 ? -2.915 3.664 -5.802 1.00 97.19 101 VAL A N 1
ATOM 715 C CA . VAL A 1 101 ? -3.579 4.556 -6.768 1.00 97.19 101 VAL A CA 1
ATOM 716 C C . VAL A 1 101 ? -2.557 5.347 -7.587 1.00 97.19 101 VAL A C 1
ATOM 718 O O . VAL A 1 101 ? -2.649 5.381 -8.810 1.00 97.19 101 VAL A O 1
ATOM 721 N N . LEU A 1 102 ? -1.569 5.964 -6.933 1.00 95.88 102 LEU A N 1
ATOM 722 C CA . LEU A 1 102 ? -0.544 6.762 -7.612 1.00 95.88 102 LEU A CA 1
ATOM 723 C C . LEU A 1 102 ? 0.343 5.909 -8.525 1.00 95.88 102 LEU A C 1
ATOM 725 O O . LEU A 1 102 ? 0.661 6.350 -9.624 1.00 95.88 102 LEU A O 1
ATOM 729 N N . VAL A 1 103 ? 0.703 4.693 -8.105 1.00 93.44 103 VAL A N 1
ATOM 730 C CA . VAL A 1 103 ? 1.446 3.740 -8.945 1.00 93.44 103 VAL A CA 1
ATOM 731 C C . VAL A 1 103 ? 0.609 3.311 -10.153 1.00 93.44 103 VAL A C 1
ATOM 733 O O . VAL A 1 103 ? 1.137 3.282 -11.261 1.00 93.44 103 VAL A O 1
ATOM 736 N N . GLY A 1 104 ? -0.693 3.059 -9.983 1.00 93.06 104 GLY A N 1
ATOM 737 C CA . GLY A 1 104 ? -1.601 2.748 -11.094 1.00 93.06 104 GLY A CA 1
ATOM 738 C C . GLY A 1 104 ? -1.718 3.885 -12.118 1.00 93.06 104 GLY A C 1
ATOM 739 O O . GLY A 1 104 ? -1.656 3.649 -13.318 1.00 93.06 104 GLY A O 1
ATOM 740 N N . PHE A 1 105 ? -1.805 5.139 -11.665 1.00 92.62 105 PHE A N 1
ATOM 741 C CA . PHE A 1 105 ? -1.777 6.290 -12.578 1.00 92.62 105 PHE A CA 1
ATOM 742 C C . PHE A 1 105 ? -0.415 6.481 -13.248 1.00 92.62 105 PHE A C 1
ATOM 744 O O . PHE A 1 105 ? -0.364 6.795 -14.432 1.00 92.62 105 PHE A O 1
ATOM 751 N N . ALA A 1 106 ? 0.682 6.308 -12.508 1.00 91.25 106 ALA A N 1
ATOM 752 C CA . ALA A 1 106 ? 2.026 6.449 -13.058 1.00 91.25 106 ALA A CA 1
ATOM 753 C C . ALA A 1 106 ? 2.306 5.404 -14.147 1.00 91.25 106 ALA A C 1
ATOM 755 O O . ALA A 1 106 ? 2.854 5.757 -15.182 1.00 91.25 106 ALA A O 1
ATOM 756 N N . THR A 1 107 ? 1.884 4.155 -13.931 1.00 88.62 107 THR A N 1
ATOM 757 C CA . THR A 1 107 ? 2.026 3.060 -14.907 1.00 88.62 107 THR A CA 1
ATOM 758 C C . THR A 1 107 ? 1.127 3.251 -16.126 1.00 88.62 107 THR A C 1
ATOM 760 O O . THR A 1 107 ? 1.591 3.074 -17.243 1.00 88.62 107 THR A O 1
ATOM 763 N N . PHE A 1 108 ? -0.113 3.716 -15.946 1.00 87.44 108 PHE A N 1
ATOM 764 C CA 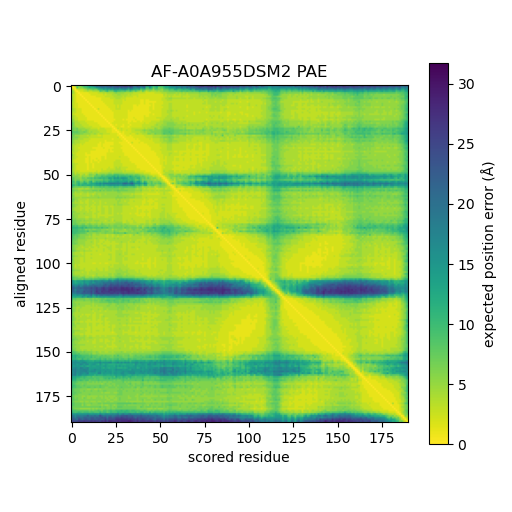. PHE A 1 108 ? -0.999 4.049 -17.068 1.00 87.44 108 PHE A CA 1
ATOM 765 C C . PHE A 1 108 ? -0.468 5.187 -17.954 1.00 87.44 108 PHE A C 1
ATOM 767 O O . PHE A 1 108 ? -0.684 5.193 -19.162 1.00 87.44 108 PHE A O 1
ATOM 774 N N . LEU A 1 109 ? 0.192 6.179 -17.350 1.00 87.56 109 LEU A N 1
ATOM 775 C CA . LEU A 1 109 ? 0.742 7.334 -18.062 1.00 87.56 109 LEU A CA 1
ATOM 776 C C . LEU A 1 109 ? 2.130 7.074 -18.663 1.00 87.56 109 LEU A C 1
ATOM 778 O O . LEU A 1 109 ? 2.647 7.955 -19.351 1.00 87.56 109 LEU A O 1
ATOM 782 N N . ASP A 1 110 ? 2.745 5.921 -18.390 1.00 82.38 110 ASP A N 1
ATOM 783 C CA . ASP A 1 110 ? 4.076 5.592 -18.886 1.00 82.38 110 ASP A CA 1
ATOM 784 C C . ASP A 1 110 ? 4.019 5.240 -20.385 1.00 82.38 110 ASP A C 1
ATOM 786 O O . ASP A 1 110 ? 3.434 4.221 -20.760 1.00 82.38 110 ASP A O 1
ATOM 790 N N . PRO A 1 111 ? 4.645 6.038 -21.272 1.00 64.69 111 PRO A N 1
ATOM 791 C CA . PRO A 1 111 ? 4.646 5.773 -22.709 1.00 64.69 111 PRO A CA 1
ATOM 792 C C . PRO A 1 111 ? 5.370 4.476 -23.083 1.00 64.69 111 PRO A C 1
ATOM 794 O O . PRO A 1 111 ? 5.154 3.946 -24.169 1.00 64.69 111 PRO A O 1
ATOM 797 N N . THR A 1 112 ? 6.255 3.972 -22.218 1.00 65.69 112 THR A N 1
ATOM 798 C CA . THR A 1 112 ? 7.006 2.738 -22.481 1.00 65.69 112 THR A CA 1
ATOM 799 C C . THR A 1 112 ? 6.179 1.483 -22.211 1.00 65.69 112 THR A C 1
ATOM 801 O O . THR A 1 112 ? 6.356 0.491 -22.913 1.00 65.69 112 THR A O 1
ATOM 804 N N . ALA A 1 113 ? 5.183 1.559 -21.320 1.00 58.66 113 ALA A N 1
ATOM 805 C CA . ALA A 1 113 ? 4.243 0.468 -21.054 1.00 58.66 113 ALA A CA 1
ATOM 806 C C . ALA A 1 113 ? 3.336 0.145 -22.262 1.00 58.66 113 ALA A C 1
ATOM 808 O O . ALA A 1 113 ? 2.791 -0.951 -22.358 1.00 58.66 113 ALA A O 1
ATOM 809 N N . ALA A 1 114 ? 3.197 1.079 -23.212 1.00 52.09 114 ALA A N 1
ATOM 810 C CA . ALA A 1 114 ? 2.500 0.868 -24.483 1.00 52.09 114 ALA A CA 1
ATOM 811 C C . ALA A 1 114 ? 3.394 0.262 -25.589 1.00 52.09 114 ALA A C 1
ATOM 813 O O . ALA A 1 114 ? 2.899 -0.069 -26.667 1.00 52.09 114 ALA A O 1
ATOM 814 N N . HIS A 1 115 ? 4.709 0.159 -25.363 1.00 47.69 115 HIS A N 1
ATOM 815 C CA . HIS A 1 115 ? 5.701 -0.206 -26.382 1.00 47.69 115 HIS A CA 1
ATOM 816 C C . HIS A 1 115 ? 6.529 -1.453 -26.057 1.00 47.69 115 HIS A C 1
ATOM 818 O O . HIS A 1 115 ? 7.305 -1.892 -26.912 1.00 47.69 115 HIS A O 1
ATOM 824 N N . ASP A 1 116 ? 6.347 -2.062 -24.886 1.00 51.62 116 ASP A N 1
ATOM 825 C CA . ASP A 1 116 ? 6.795 -3.434 -24.673 1.00 51.62 116 ASP A CA 1
ATOM 826 C C 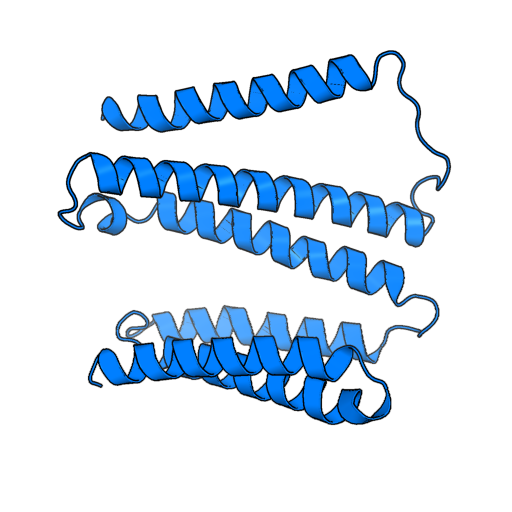. ASP A 1 116 ? 5.961 -4.333 -25.593 1.00 51.62 116 ASP A C 1
ATOM 828 O O . ASP A 1 116 ? 4.738 -4.354 -25.512 1.00 51.62 116 ASP A O 1
ATOM 832 N N . GLY A 1 117 ? 6.620 -4.996 -26.549 1.00 51.12 117 GLY A N 1
ATOM 833 C CA . GLY A 1 117 ? 6.024 -5.730 -27.676 1.00 51.12 117 GLY A CA 1
ATOM 834 C C . GLY A 1 117 ? 5.213 -6.984 -27.318 1.00 51.12 117 GLY A C 1
ATOM 835 O O . GLY A 1 117 ? 5.295 -7.986 -28.032 1.00 51.12 117 GLY A O 1
ATOM 836 N N . GLY A 1 118 ? 4.468 -6.945 -26.218 1.00 57.66 118 GLY A N 1
ATOM 837 C CA . GLY A 1 118 ? 3.464 -7.917 -25.830 1.00 57.66 118 GLY A CA 1
ATOM 838 C C . GLY A 1 118 ? 2.267 -7.885 -26.773 1.00 57.66 118 GLY A C 1
ATOM 839 O O . GLY A 1 118 ? 1.816 -6.823 -27.197 1.00 57.66 118 GLY A O 1
ATOM 840 N N . GLY A 1 119 ? 1.748 -9.059 -27.134 1.00 70.44 119 GLY A N 1
ATOM 841 C CA . GLY A 1 119 ? 0.517 -9.150 -27.925 1.00 70.44 119 GLY A CA 1
ATOM 842 C C . GLY A 1 119 ? -0.702 -8.603 -27.169 1.00 70.44 119 GLY A C 1
ATOM 843 O O . GLY A 1 119 ? -0.636 -8.376 -25.963 1.00 70.44 119 GLY A O 1
ATOM 844 N N . ASP A 1 120 ? -1.842 -8.483 -27.855 1.00 77.25 120 ASP A N 1
ATOM 845 C CA . ASP A 1 120 ? -3.104 -7.910 -27.338 1.00 77.25 120 ASP A CA 1
ATOM 846 C C . ASP A 1 120 ? -3.507 -8.408 -25.932 1.00 77.25 120 ASP A C 1
ATOM 848 O O . ASP A 1 120 ? -4.073 -7.672 -25.124 1.00 77.25 120 ASP A O 1
ATOM 852 N N . VAL A 1 121 ? -3.174 -9.661 -25.605 1.00 83.88 121 VAL A N 1
ATOM 853 C CA . VAL A 1 121 ? -3.462 -10.279 -24.301 1.00 83.88 121 VAL A CA 1
ATOM 854 C C . VAL A 1 121 ? -2.663 -9.646 -23.155 1.00 83.88 121 VAL A C 1
ATOM 856 O O . VAL A 1 121 ? -3.202 -9.484 -22.063 1.00 83.88 121 VAL A O 1
ATOM 859 N N . GLU A 1 122 ? -1.397 -9.288 -23.370 1.00 83.00 122 GLU A N 1
ATOM 860 C CA . GLU A 1 122 ? -0.546 -8.678 -22.339 1.00 83.00 122 GLU A CA 1
ATOM 861 C C . GLU A 1 122 ? -1.031 -7.269 -21.996 1.00 83.00 122 GLU A C 1
ATOM 863 O O . GLU A 1 122 ? -1.165 -6.928 -20.820 1.00 83.00 122 GLU A O 1
ATOM 868 N N . HIS A 1 123 ? -1.411 -6.500 -23.019 1.00 82.31 123 HIS A N 1
ATOM 869 C CA . HIS A 1 123 ? -1.993 -5.176 -22.838 1.00 82.31 123 HIS A CA 1
ATOM 870 C C . HIS A 1 123 ? -3.307 -5.234 -22.046 1.00 82.31 123 HIS A C 1
ATOM 872 O O . HIS A 1 123 ? -3.501 -4.475 -21.095 1.00 82.31 123 HIS A O 1
ATOM 878 N N . LEU A 1 124 ? -4.179 -6.193 -22.375 1.00 85.75 124 LEU A N 1
ATOM 879 C CA . LEU A 1 124 ? -5.433 -6.408 -21.656 1.00 85.75 124 LEU A CA 1
ATOM 880 C C . LEU A 1 124 ? -5.191 -6.786 -20.186 1.00 85.75 124 LEU A C 1
ATOM 882 O O . LEU A 1 124 ? -5.847 -6.242 -19.295 1.00 85.75 124 LEU A O 1
ATOM 886 N N . ILE A 1 125 ? -4.239 -7.684 -19.903 1.00 88.19 125 ILE A N 1
ATOM 887 C CA . ILE A 1 125 ? -3.880 -8.057 -18.524 1.00 88.19 125 ILE A CA 1
ATOM 888 C C . ILE A 1 125 ? -3.366 -6.835 -17.756 1.00 88.19 125 ILE A C 1
ATOM 890 O O . ILE A 1 125 ? -3.817 -6.595 -16.634 1.00 88.19 125 ILE A O 1
ATOM 894 N N . HIS A 1 126 ? -2.481 -6.042 -18.362 1.00 87.50 126 HIS A N 1
ATOM 895 C CA . HIS A 1 126 ? -1.907 -4.854 -17.735 1.00 87.50 126 HIS A CA 1
ATOM 896 C C . HIS A 1 126 ? -2.970 -3.794 -17.403 1.00 87.50 126 HIS A C 1
ATOM 898 O O . HIS A 1 126 ? -3.006 -3.267 -16.289 1.00 87.50 126 HIS A O 1
ATOM 904 N N . GLN A 1 127 ? -3.904 -3.525 -18.320 1.00 88.62 127 GLN A N 1
ATOM 905 C CA . GLN A 1 127 ? -5.014 -2.600 -18.070 1.00 88.62 127 GLN A CA 1
ATOM 906 C C . GLN A 1 127 ? -5.934 -3.080 -16.941 1.00 88.62 127 GLN A C 1
ATOM 908 O O . GLN A 1 127 ? -6.345 -2.283 -16.092 1.00 88.62 127 GLN A O 1
ATOM 913 N N . ILE A 1 128 ? -6.248 -4.379 -16.903 1.00 91.38 128 ILE A N 1
ATOM 914 C CA . ILE A 1 128 ? -7.044 -4.966 -15.818 1.00 91.38 128 ILE A CA 1
ATOM 915 C C . ILE A 1 128 ? -6.304 -4.841 -14.481 1.00 91.38 128 ILE A C 1
ATOM 917 O O . ILE A 1 128 ? -6.922 -4.474 -13.479 1.00 91.38 128 ILE A O 1
ATOM 921 N N . GLU A 1 129 ? -4.997 -5.110 -14.452 1.00 92.44 129 GLU A N 1
ATOM 922 C CA . GLU A 1 129 ? -4.164 -4.968 -13.255 1.00 92.44 129 GLU A CA 1
ATOM 923 C C . GLU A 1 129 ? -4.188 -3.530 -12.722 1.00 92.44 129 GLU A C 1
ATOM 925 O O . GLU A 1 129 ? -4.480 -3.324 -11.539 1.00 92.44 129 GLU A O 1
ATOM 930 N N . ILE A 1 130 ? -3.970 -2.535 -13.592 1.00 92.88 130 ILE A N 1
ATOM 931 C CA . ILE A 1 130 ? -4.046 -1.112 -13.232 1.00 92.88 130 ILE A CA 1
ATOM 932 C C . ILE A 1 130 ? -5.424 -0.786 -12.655 1.00 92.88 130 ILE A C 1
ATOM 934 O O . ILE A 1 130 ? -5.523 -0.202 -11.570 1.00 92.88 130 ILE A O 1
ATOM 938 N N . PHE A 1 131 ? -6.497 -1.176 -13.349 1.00 93.88 131 PHE A N 1
ATOM 939 C CA . PHE A 1 131 ? -7.859 -0.861 -12.927 1.00 93.88 131 PHE A CA 1
ATOM 940 C C . PHE A 1 131 ? -8.176 -1.445 -11.545 1.00 93.88 131 PHE A C 1
ATOM 942 O O . PHE A 1 131 ? -8.671 -0.735 -10.662 1.00 93.88 131 PHE A O 1
ATOM 949 N N . ILE A 1 132 ? -7.858 -2.724 -11.326 1.00 94.62 132 ILE A N 1
ATOM 950 C CA . ILE A 1 132 ? -8.084 -3.399 -10.043 1.00 94.62 132 ILE A CA 1
ATOM 951 C C . ILE A 1 132 ? -7.214 -2.773 -8.948 1.00 94.62 132 ILE A C 1
ATOM 953 O O . ILE A 1 132 ? -7.721 -2.505 -7.855 1.00 94.62 132 ILE A O 1
ATOM 957 N N . GLY A 1 133 ? -5.941 -2.488 -9.233 1.00 95.06 133 GLY A N 1
ATOM 958 C CA . GLY A 1 133 ? -5.015 -1.852 -8.297 1.00 95.06 133 GLY A CA 1
ATOM 959 C C . GLY A 1 133 ? -5.511 -0.487 -7.814 1.00 95.06 133 GLY A C 1
ATOM 960 O O . GLY A 1 133 ? -5.565 -0.237 -6.606 1.00 95.06 133 GLY A O 1
ATOM 961 N N . VAL A 1 134 ? -5.967 0.368 -8.734 1.00 95.94 134 VAL A N 1
ATOM 962 C CA . VAL A 1 134 ? -6.539 1.688 -8.414 1.00 95.94 134 VAL A CA 1
ATOM 963 C C . VAL A 1 134 ? -7.858 1.550 -7.647 1.00 95.94 134 VAL A C 1
ATOM 965 O O . VAL A 1 134 ? -8.073 2.253 -6.654 1.00 95.94 134 VAL A O 1
ATOM 968 N N . CYS A 1 135 ? -8.734 0.621 -8.039 1.00 95.62 135 CYS A N 1
ATOM 969 C CA . CYS A 1 135 ? -9.997 0.378 -7.340 1.00 95.62 135 CYS A CA 1
ATOM 970 C C . CYS A 1 135 ? -9.764 -0.053 -5.886 1.00 95.62 135 CYS A C 1
ATOM 972 O O . CYS A 1 135 ? -10.261 0.593 -4.961 1.00 95.62 135 CYS A O 1
ATOM 974 N N . VAL A 1 136 ? -8.963 -1.096 -5.660 1.00 95.88 136 VAL A N 1
ATOM 975 C CA . VAL A 1 136 ? -8.657 -1.596 -4.311 1.00 95.88 136 VAL A CA 1
ATOM 976 C C . VAL A 1 136 ? -7.910 -0.539 -3.495 1.00 95.88 136 VAL A C 1
ATOM 978 O O . VAL A 1 136 ? -8.237 -0.327 -2.324 1.00 95.88 136 VAL A O 1
ATOM 981 N N . GLY A 1 137 ? -6.964 0.179 -4.107 1.00 97.00 137 GLY A N 1
ATOM 982 C CA . GLY A 1 137 ? -6.231 1.269 -3.467 1.00 97.00 137 GLY A CA 1
ATOM 983 C C . GLY A 1 137 ? -7.142 2.407 -3.000 1.00 97.00 137 GLY A C 1
ATOM 984 O O . GLY A 1 137 ? -7.054 2.839 -1.850 1.00 97.00 137 GLY A O 1
ATOM 985 N N . SER A 1 138 ? -8.078 2.847 -3.845 1.00 96.81 138 SER A N 1
ATOM 986 C CA . SER A 1 138 ? -9.021 3.927 -3.519 1.00 96.81 138 SER A CA 1
ATOM 987 C C . SER A 1 138 ? -10.020 3.537 -2.419 1.00 96.81 138 SER A C 1
ATOM 989 O O . SER A 1 138 ? -10.282 4.329 -1.505 1.00 96.81 138 SER A O 1
ATOM 991 N N . ILE A 1 139 ? -10.523 2.297 -2.438 1.00 96.31 139 ILE A N 1
ATOM 992 C CA . ILE A 1 139 ? -11.396 1.753 -1.386 1.00 96.31 139 ILE A CA 1
ATOM 993 C C . ILE A 1 139 ? -10.631 1.666 -0.062 1.00 96.31 139 ILE A C 1
ATOM 995 O O . ILE A 1 139 ? -11.146 2.065 0.982 1.00 96.31 139 ILE A O 1
ATOM 999 N N . THR A 1 140 ? -9.382 1.203 -0.104 1.00 97.31 140 THR A N 1
ATOM 1000 C CA . THR A 1 140 ? -8.514 1.118 1.076 1.00 97.31 140 THR A CA 1
ATOM 1001 C C . THR A 1 140 ? -8.240 2.503 1.655 1.00 97.31 140 THR A C 1
ATOM 1003 O O . THR A 1 140 ? -8.419 2.717 2.852 1.00 97.31 140 THR A O 1
ATOM 1006 N N . PHE A 1 141 ? -7.884 3.472 0.808 1.00 97.88 141 PHE A N 1
ATOM 1007 C CA . PHE A 1 141 ? -7.645 4.854 1.215 1.00 97.88 141 PHE A CA 1
ATOM 1008 C C . PHE A 1 141 ? -8.872 5.459 1.907 1.00 97.88 141 PHE A C 1
ATOM 1010 O O . PHE A 1 141 ? -8.782 5.919 3.047 1.00 97.88 141 PHE A O 1
ATOM 1017 N N . THR A 1 142 ? -10.032 5.411 1.251 1.00 96.75 142 THR A N 1
ATOM 1018 C CA . THR A 1 142 ? -11.273 5.992 1.784 1.00 96.75 142 THR A CA 1
ATOM 1019 C C . THR A 1 142 ? -11.751 5.271 3.046 1.00 96.75 142 THR A C 1
ATOM 1021 O O . THR A 1 142 ? -12.075 5.925 4.040 1.00 96.75 142 THR A O 1
ATOM 1024 N N . GLY A 1 143 ? -11.722 3.936 3.062 1.00 95.62 143 GLY A N 1
ATOM 1025 C CA . GLY A 1 143 ? -12.079 3.123 4.225 1.00 95.62 143 GLY A CA 1
ATOM 1026 C C . GLY A 1 143 ? -11.202 3.424 5.440 1.00 95.62 143 GLY A C 1
ATOM 1027 O O . GLY A 1 143 ? -11.720 3.654 6.536 1.00 95.62 143 GLY A O 1
ATOM 1028 N N . SER A 1 144 ? -9.887 3.514 5.241 1.00 96.94 144 SER A N 1
ATOM 1029 C CA . SER A 1 144 ? -8.924 3.861 6.285 1.00 96.94 144 SER A CA 1
ATOM 1030 C C . SER A 1 144 ? -9.110 5.272 6.840 1.00 96.94 144 SER A C 1
ATOM 1032 O O . SER A 1 144 ? -9.029 5.460 8.053 1.00 96.94 144 SER A O 1
ATOM 1034 N N . VAL A 1 145 ? -9.397 6.265 5.989 1.00 96.50 145 VAL A N 1
ATOM 1035 C CA . VAL A 1 145 ? -9.656 7.649 6.427 1.00 96.50 145 VAL A CA 1
ATOM 1036 C C . VAL A 1 145 ? -10.912 7.718 7.299 1.00 96.50 145 VAL A C 1
ATOM 1038 O O . VAL A 1 145 ? -10.892 8.340 8.362 1.00 96.50 145 VAL A O 1
ATOM 1041 N N . ILE A 1 146 ? -11.992 7.036 6.901 1.00 95.56 146 ILE A N 1
ATOM 1042 C CA . ILE A 1 146 ? -13.226 6.973 7.696 1.00 95.56 146 ILE A CA 1
ATOM 1043 C C . ILE A 1 146 ? -13.005 6.203 9.004 1.00 95.56 146 ILE A C 1
ATOM 1045 O O . ILE A 1 146 ? -13.494 6.629 10.052 1.00 95.56 146 ILE A O 1
ATOM 1049 N N . ALA A 1 147 ? -12.255 5.097 8.978 1.00 94.88 147 ALA A N 1
ATOM 1050 C CA . ALA A 1 147 ? -11.914 4.333 10.178 1.00 94.88 147 ALA A CA 1
ATOM 1051 C C . ALA A 1 147 ? -11.083 5.166 11.166 1.00 94.88 147 ALA A C 1
ATOM 1053 O O . ALA A 1 147 ? -11.419 5.224 12.349 1.00 94.88 147 ALA A O 1
ATOM 1054 N N . TRP A 1 148 ? -10.057 5.870 10.678 1.00 95.38 148 TRP A N 1
ATOM 1055 C CA . TRP A 1 148 ? -9.269 6.807 11.476 1.00 95.38 148 TRP A CA 1
ATOM 1056 C C . TRP A 1 148 ? -10.153 7.894 12.094 1.00 95.38 148 TRP A C 1
ATOM 1058 O O . TRP A 1 148 ? -10.103 8.100 13.302 1.00 95.38 148 TRP A O 1
ATOM 1068 N N . ALA A 1 149 ? -11.019 8.534 11.304 1.00 94.19 149 ALA A N 1
ATOM 1069 C CA . ALA A 1 149 ? -11.877 9.613 11.786 1.00 94.19 149 ALA A CA 1
ATOM 1070 C C . ALA A 1 149 ? -12.892 9.149 12.850 1.00 94.19 149 ALA A C 1
ATOM 1072 O O . ALA A 1 149 ? -13.222 9.916 13.755 1.00 94.19 149 ALA A O 1
ATOM 1073 N N . LYS A 1 150 ? -13.364 7.896 12.780 1.00 93.62 150 LYS A N 1
ATOM 1074 C CA . LYS A 1 150 ? -14.202 7.288 13.828 1.00 93.62 150 LYS A CA 1
ATOM 1075 C C . LYS A 1 150 ? -13.418 6.994 15.108 1.00 93.62 150 LYS A C 1
ATOM 1077 O O . LYS A 1 150 ? -13.926 7.250 16.194 1.00 93.62 150 LYS A O 1
ATOM 1082 N N . LEU A 1 151 ? -12.196 6.472 14.991 1.00 93.12 151 LEU A N 1
ATOM 1083 C CA . LEU A 1 151 ? -11.340 6.154 16.142 1.00 93.12 151 LEU A CA 1
ATOM 1084 C C . LEU A 1 151 ? -10.802 7.413 16.843 1.00 93.12 151 LEU A C 1
ATOM 1086 O O . LEU A 1 151 ? -10.672 7.413 18.061 1.00 93.12 151 LEU A O 1
ATOM 1090 N N . ASP A 1 152 ? -10.545 8.487 16.090 1.00 90.81 152 ASP A N 1
ATOM 1091 C CA . ASP A 1 152 ? -10.125 9.802 16.603 1.00 90.81 152 ASP A CA 1
ATOM 1092 C C . ASP A 1 152 ? -11.295 10.603 17.219 1.00 90.81 152 ASP A C 1
ATOM 1094 O O . ASP A 1 152 ? -11.096 11.683 17.767 1.00 90.81 152 ASP A O 1
ATOM 1098 N N . GLY A 1 153 ? -12.535 10.103 17.117 1.00 89.44 153 GLY A N 1
ATOM 1099 C CA . GLY A 1 153 ? -13.737 10.759 17.647 1.00 89.44 153 GLY A CA 1
ATOM 1100 C C . GLY A 1 153 ? -14.266 11.931 16.807 1.00 89.44 153 GLY A C 1
ATOM 1101 O O . GLY A 1 153 ? -15.194 12.614 17.233 1.00 89.44 153 GLY A O 1
ATOM 1102 N N . ARG A 1 154 ? -13.718 12.164 15.605 1.00 91.06 154 ARG A N 1
ATOM 1103 C CA . ARG A 1 154 ? -14.189 13.201 14.661 1.00 91.06 154 ARG A CA 1
ATOM 1104 C C . ARG A 1 154 ? -15.490 12.820 13.956 1.00 91.06 154 ARG A C 1
ATOM 1106 O O . ARG A 1 154 ? -16.232 13.695 13.521 1.00 91.06 154 ARG A O 1
ATOM 1113 N N . LEU A 1 155 ? -15.749 11.522 13.818 1.00 91.81 155 LEU A N 1
ATOM 1114 C CA . LEU A 1 155 ? -16.995 10.960 13.301 1.00 91.81 155 LEU A CA 1
ATOM 1115 C C . LEU A 1 155 ? -17.639 10.063 14.355 1.00 91.81 155 LEU A C 1
ATOM 1117 O O . LEU A 1 155 ? -16.948 9.428 15.150 1.00 91.81 155 LEU A O 1
ATOM 1121 N N . SER A 1 156 ? -18.969 9.959 14.319 1.00 87.81 156 SER A N 1
ATOM 1122 C CA . SER A 1 156 ? -19.689 9.044 15.205 1.00 87.81 156 SER A CA 1
ATOM 1123 C C . SER A 1 156 ? -19.256 7.594 14.970 1.00 87.81 156 SER A C 1
ATOM 1125 O O . SER A 1 156 ? -19.230 7.105 13.835 1.00 87.81 156 SER A O 1
ATOM 1127 N N . GLY A 1 157 ? -18.980 6.885 16.064 1.00 79.56 157 GLY A N 1
ATOM 1128 C CA . GLY A 1 157 ? -18.766 5.439 16.057 1.00 79.56 157 GLY A CA 1
ATOM 1129 C C . GLY A 1 157 ? -20.048 4.635 15.813 1.00 79.56 157 GLY A C 1
ATOM 1130 O O . GLY A 1 157 ? -19.968 3.434 15.558 1.00 79.56 157 GLY A O 1
ATOM 1131 N N . THR A 1 158 ? -21.229 5.267 15.860 1.00 85.25 158 THR A N 1
ATOM 1132 C CA . THR A 1 158 ? -22.496 4.572 15.611 1.00 85.25 158 THR A CA 1
ATOM 1133 C C . THR A 1 158 ? -22.576 4.069 14.164 1.00 85.25 158 THR A C 1
ATOM 1135 O O . THR A 1 158 ? -22.197 4.785 13.228 1.00 85.25 158 THR A O 1
ATOM 1138 N N . PRO A 1 159 ? -23.061 2.834 13.937 1.00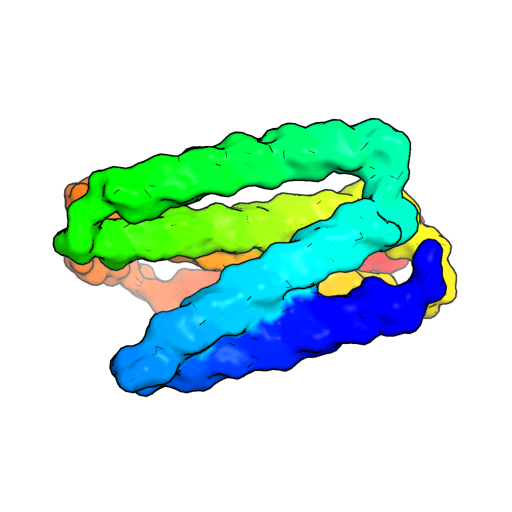 84.25 159 PRO A N 1
ATOM 1139 C CA . PRO A 1 159 ? -23.275 2.326 12.590 1.00 84.25 159 PRO A CA 1
ATOM 1140 C C . PRO A 1 159 ? -24.263 3.212 11.826 1.00 84.25 159 PRO A C 1
ATOM 1142 O O . PRO A 1 159 ? -25.446 3.283 12.157 1.00 84.25 159 PRO A O 1
ATOM 1145 N N . LEU A 1 160 ? -23.774 3.881 10.783 1.00 83.38 160 LEU A N 1
ATOM 1146 C CA . LEU A 1 160 ? -24.599 4.711 9.917 1.00 83.38 160 LEU A CA 1
ATOM 1147 C C . LEU A 1 160 ? -25.377 3.786 8.974 1.00 83.38 160 LEU A C 1
ATOM 1149 O O . LEU A 1 160 ? -24.812 3.178 8.065 1.00 83.38 160 LEU A O 1
ATOM 1153 N N . THR A 1 161 ? -26.666 3.606 9.251 1.00 83.56 161 THR A N 1
ATOM 1154 C CA . THR A 1 161 ? -27.540 2.691 8.509 1.00 83.56 161 THR A CA 1
ATOM 1155 C C . THR A 1 161 ? -28.395 3.478 7.524 1.00 83.56 161 THR A C 1
ATOM 1157 O O . THR A 1 161 ? -29.468 3.970 7.849 1.00 83.56 161 THR A O 1
ATOM 1160 N N . ILE A 1 162 ? -27.900 3.618 6.295 1.00 86.19 162 ILE A N 1
ATOM 1161 C CA . ILE A 1 162 ? -28.686 4.207 5.205 1.00 86.19 162 ILE A CA 1
ATOM 1162 C C . ILE A 1 162 ? -29.819 3.256 4.768 1.00 86.19 162 ILE A C 1
ATOM 1164 O O . ILE A 1 162 ? -29.600 2.036 4.694 1.00 86.19 162 ILE A O 1
ATOM 1168 N N . PRO A 1 163 ? -31.021 3.779 4.453 1.00 86.62 163 PRO A N 1
ATOM 1169 C CA . PRO A 1 163 ? -32.094 2.970 3.885 1.00 86.62 163 PRO A CA 1
ATOM 1170 C C . PRO A 1 163 ? -31.636 2.393 2.538 1.00 86.62 163 PRO A C 1
ATOM 1172 O O . PRO A 1 163 ? -31.091 3.106 1.701 1.00 86.62 163 PRO A O 1
ATOM 1175 N N . GLY A 1 164 ? -31.805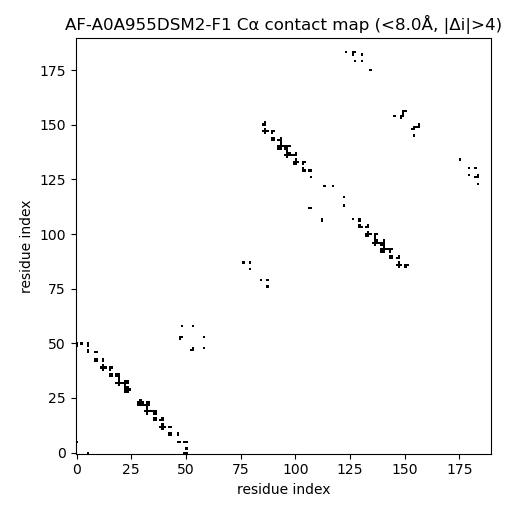 1.083 2.336 1.00 87.56 164 GLY A N 1
ATOM 1176 C CA . GLY A 1 164 ? -31.408 0.426 1.084 1.00 87.56 164 GLY A CA 1
ATOM 1177 C C . GLY A 1 164 ? -29.898 0.222 0.885 1.00 87.56 164 GLY A C 1
ATOM 1178 O O . GLY A 1 164 ? -29.475 0.022 -0.250 1.00 87.56 164 GLY A O 1
ATOM 1179 N N . ARG A 1 165 ? -29.074 0.207 1.950 1.00 88.44 165 ARG A N 1
ATOM 1180 C CA . ARG A 1 165 ? -27.600 0.030 1.870 1.00 88.44 165 ARG A CA 1
ATOM 1181 C C . ARG A 1 165 ? -27.128 -1.084 0.928 1.00 88.44 165 ARG A C 1
ATOM 1183 O O . ARG A 1 165 ? -26.108 -0.942 0.268 1.00 88.44 165 ARG A O 1
ATOM 1190 N N . HIS A 1 166 ? -27.860 -2.197 0.873 1.00 91.62 166 HIS A N 1
ATOM 1191 C CA . HIS A 1 166 ? -27.492 -3.344 0.047 1.00 91.62 166 HIS A CA 1
ATOM 1192 C C . HIS A 1 166 ? -27.671 -3.042 -1.444 1.00 91.62 166 HIS A C 1
ATOM 1194 O O . HIS A 1 166 ? -26.820 -3.434 -2.233 1.00 91.62 166 HIS A O 1
ATOM 1200 N N . LEU A 1 167 ? -28.715 -2.290 -1.815 1.00 92.69 167 LEU A N 1
ATOM 1201 C CA . LEU A 1 167 ? -28.919 -1.835 -3.191 1.00 92.69 167 LEU A CA 1
ATOM 1202 C C . LEU A 1 167 ? -27.864 -0.803 -3.587 1.00 92.69 167 LEU A C 1
ATOM 1204 O O . LEU A 1 167 ? -27.332 -0.886 -4.685 1.00 92.69 167 LEU A O 1
ATOM 1208 N N . VAL A 1 168 ? -27.527 0.132 -2.692 1.00 92.75 168 VAL A N 1
ATOM 1209 C CA . VAL A 1 168 ? -26.477 1.130 -2.957 1.00 92.75 168 VAL A CA 1
ATOM 1210 C C . VAL A 1 168 ? -25.121 0.449 -3.136 1.00 92.75 168 VAL A C 1
ATOM 1212 O O . VAL A 1 168 ? -24.436 0.710 -4.117 1.00 92.75 168 VAL A O 1
ATOM 1215 N N . ASN A 1 169 ? -24.754 -0.477 -2.245 1.00 92.62 169 ASN A N 1
ATOM 1216 C CA . ASN A 1 169 ? -23.506 -1.233 -2.361 1.00 92.62 169 ASN A CA 1
ATOM 1217 C C . ASN A 1 169 ? -23.461 -2.072 -3.640 1.00 92.62 169 ASN A C 1
ATOM 1219 O O . ASN A 1 169 ? -22.443 -2.074 -4.324 1.00 92.62 169 ASN A O 1
ATOM 1223 N N . LEU A 1 170 ? -24.561 -2.746 -3.988 1.00 94.06 170 LEU A N 1
ATOM 1224 C CA . LEU A 1 170 ? -24.655 -3.495 -5.239 1.00 94.06 170 LEU A CA 1
ATOM 1225 C C . LEU A 1 170 ? -24.510 -2.568 -6.451 1.00 94.06 170 LEU A C 1
ATOM 1227 O O . LEU A 1 170 ? -23.748 -2.874 -7.359 1.00 94.06 170 LEU A O 1
ATOM 1231 N N . GLY A 1 171 ? -25.191 -1.420 -6.441 1.00 95.06 171 GLY A N 1
ATOM 1232 C CA . GLY A 1 171 ? -25.091 -0.411 -7.490 1.00 95.06 171 GLY A CA 1
ATOM 1233 C C . GLY A 1 171 ? -23.668 0.116 -7.658 1.00 95.06 171 GLY A C 1
ATOM 1234 O O . GLY A 1 171 ? -23.193 0.206 -8.783 1.00 95.06 171 GLY A O 1
ATOM 1235 N N . MET A 1 172 ? -22.959 0.387 -6.558 1.00 93.06 172 MET A N 1
ATOM 1236 C CA . MET A 1 172 ? -21.551 0.794 -6.600 1.00 93.06 172 MET A CA 1
ATOM 1237 C C . MET A 1 172 ? -20.662 -0.298 -7.199 1.00 93.06 172 MET A C 1
ATOM 1239 O O . MET A 1 172 ? -19.866 0.003 -8.078 1.00 93.06 172 MET A O 1
ATOM 1243 N N . VAL A 1 173 ? -20.828 -1.562 -6.791 1.00 93.81 173 VAL A N 1
ATOM 1244 C CA . VAL A 1 173 ? -20.050 -2.684 -7.350 1.00 93.81 173 VAL A CA 1
ATOM 1245 C C . VAL A 1 173 ? -20.312 -2.844 -8.847 1.00 93.81 173 VAL A C 1
ATOM 1247 O O . VAL A 1 173 ? -19.366 -2.947 -9.623 1.00 93.81 173 VAL A O 1
ATOM 1250 N N . LEU A 1 174 ? -21.579 -2.823 -9.267 1.00 95.62 174 LEU A N 1
ATOM 1251 C CA . LEU A 1 174 ? -21.944 -2.918 -10.681 1.00 95.62 174 LEU A CA 1
ATOM 1252 C C . LEU A 1 174 ? -21.395 -1.737 -11.487 1.00 95.62 174 LEU A C 1
ATOM 1254 O O . LEU A 1 174 ? -20.873 -1.945 -12.577 1.00 95.62 174 LEU A O 1
ATOM 1258 N N . ALA A 1 175 ? -21.456 -0.520 -10.944 1.00 94.81 175 ALA A N 1
ATOM 1259 C CA . ALA A 1 175 ? -20.880 0.662 -11.575 1.00 94.81 175 ALA A CA 1
ATOM 1260 C C . ALA A 1 175 ? -19.354 0.552 -11.706 1.00 94.81 175 ALA A C 1
ATOM 1262 O O . ALA A 1 175 ? -18.818 0.867 -12.763 1.00 94.81 175 ALA A O 1
ATOM 1263 N N . THR A 1 176 ? -18.649 0.061 -10.681 1.00 94.25 176 THR A N 1
ATOM 1264 C CA . THR A 1 176 ? -17.202 -0.183 -10.755 1.00 94.25 176 THR A CA 1
ATOM 1265 C C . THR A 1 176 ? -16.870 -1.213 -11.833 1.00 94.25 176 THR A C 1
ATOM 1267 O O . THR A 1 176 ? -15.999 -0.959 -12.655 1.00 94.25 176 THR A O 1
ATOM 1270 N N . VAL A 1 177 ? -17.584 -2.342 -11.892 1.00 94.19 177 VAL A N 1
ATOM 1271 C CA . VAL A 1 177 ? -17.369 -3.359 -12.938 1.00 94.19 177 VAL A CA 1
ATOM 1272 C C . VAL A 1 177 ? -17.643 -2.784 -14.329 1.00 94.19 177 VAL A C 1
ATOM 1274 O O . VAL A 1 177 ? -16.845 -2.976 -15.241 1.00 94.19 177 VAL A O 1
ATOM 1277 N N . TRP A 1 178 ? -18.734 -2.033 -14.484 1.00 94.56 178 TRP A N 1
ATOM 1278 C CA . TRP A 1 178 ? -19.088 -1.377 -15.741 1.00 94.56 178 TRP A CA 1
ATOM 1279 C C . TRP A 1 178 ? -18.007 -0.398 -16.215 1.00 94.56 178 TRP A C 1
ATOM 1281 O O . TRP A 1 178 ? -17.584 -0.455 -17.368 1.00 94.56 178 TRP A O 1
ATOM 1291 N N . LEU A 1 179 ? -17.524 0.471 -15.322 1.00 93.50 179 LEU A N 1
ATOM 1292 C CA . LEU A 1 179 ? -16.437 1.403 -15.624 1.00 93.50 179 LEU A CA 1
ATOM 1293 C C . LEU A 1 179 ? -15.137 0.671 -15.974 1.00 93.50 179 LEU A C 1
ATOM 1295 O O . LEU A 1 179 ? -14.416 1.132 -16.850 1.00 93.50 179 LEU A O 1
ATOM 1299 N N . GLY A 1 180 ? -14.865 -0.476 -15.347 1.00 91.06 180 GLY A N 1
ATOM 1300 C CA . GLY A 1 180 ? -13.720 -1.323 -15.686 1.00 91.06 180 GLY A CA 1
ATOM 1301 C C . GLY A 1 180 ? -13.802 -1.891 -17.100 1.00 91.06 180 GLY A C 1
ATOM 1302 O O . GLY A 1 180 ? -12.833 -1.810 -17.847 1.00 91.06 180 GLY A O 1
ATOM 1303 N N . ILE A 1 181 ? -14.974 -2.388 -17.506 1.00 90.94 181 ILE A N 1
ATOM 1304 C CA . ILE A 1 181 ? -15.202 -2.861 -18.882 1.00 90.94 181 ILE A CA 1
ATOM 1305 C C . ILE A 1 181 ? -15.013 -1.710 -19.875 1.00 90.94 181 ILE A C 1
ATOM 1307 O O . ILE A 1 181 ? -14.330 -1.874 -20.883 1.00 90.94 181 ILE A O 1
ATOM 1311 N N . MET A 1 182 ? -15.575 -0.533 -19.581 1.00 91.19 182 MET A N 1
ATOM 1312 C CA . MET A 1 182 ? -15.387 0.654 -20.418 1.00 91.19 182 MET A CA 1
ATOM 1313 C C . MET A 1 182 ? -13.922 1.088 -20.508 1.00 91.19 182 MET A C 1
ATOM 1315 O O . MET A 1 182 ? -13.483 1.490 -21.576 1.00 91.19 182 MET A O 1
ATOM 1319 N N . PHE A 1 183 ? -13.169 1.007 -19.413 1.00 89.00 183 PHE A N 1
ATOM 1320 C CA . PHE A 1 183 ? -11.755 1.367 -19.387 1.00 89.00 183 PHE A CA 1
ATOM 1321 C C . PHE A 1 183 ? -10.912 0.441 -20.273 1.00 89.00 183 PHE A C 1
ATOM 1323 O O . PHE A 1 183 ? -10.147 0.933 -21.096 1.00 89.00 183 PHE A O 1
ATOM 1330 N N . VAL A 1 184 ? -11.105 -0.877 -20.156 1.00 85.94 184 VAL A N 1
ATOM 1331 C CA . VAL A 1 184 ? -10.365 -1.867 -20.958 1.00 85.94 184 VAL A CA 1
ATOM 1332 C C . VAL A 1 184 ? -10.725 -1.751 -22.443 1.00 85.94 184 VAL A C 1
ATOM 1334 O O . VAL A 1 184 ? -9.853 -1.665 -23.298 1.00 85.94 184 VAL A O 1
ATOM 1337 N N . THR A 1 185 ? -12.018 -1.656 -22.761 1.00 83.00 185 THR A N 1
ATOM 1338 C CA . THR A 1 185 ? -12.480 -1.546 -24.159 1.00 83.00 185 THR A CA 1
ATOM 1339 C C . THR A 1 185 ? -12.144 -0.202 -24.808 1.00 83.00 185 THR A C 1
ATOM 1341 O O . THR A 1 185 ? -11.941 -0.141 -26.017 1.00 83.00 185 THR A O 1
ATOM 1344 N N . ALA A 1 186 ? -12.039 0.888 -24.039 1.00 75.94 186 ALA A N 1
ATOM 1345 C CA . ALA A 1 186 ? -11.581 2.172 -24.570 1.00 75.94 186 ALA A CA 1
ATOM 1346 C C . ALA A 1 186 ? -10.124 2.102 -25.058 1.00 75.94 186 ALA A C 1
ATOM 1348 O O . ALA A 1 186 ? -9.788 2.732 -26.062 1.00 75.94 186 ALA A O 1
ATOM 1349 N N . GLY A 1 187 ? -9.284 1.305 -24.393 1.00 60.97 187 GLY A N 1
ATOM 1350 C CA . GLY A 1 187 ? -7.896 1.092 -24.791 1.00 60.97 187 GLY A CA 1
ATOM 1351 C C . GLY A 1 187 ? -7.720 0.300 -26.089 1.00 60.97 187 GLY A C 1
ATOM 1352 O O . GLY A 1 187 ? -6.706 0.468 -26.748 1.00 60.97 187 GLY A O 1
ATOM 1353 N N . GLU A 1 188 ? -8.713 -0.490 -26.511 1.00 56.19 188 GLU A N 1
ATOM 1354 C CA . GLU A 1 188 ? -8.696 -1.191 -27.809 1.00 56.19 188 GLU A CA 1
ATOM 1355 C C . GLU A 1 188 ? -8.965 -0.253 -29.006 1.00 56.19 188 GLU A C 1
ATOM 1357 O O . GLU A 1 188 ? -8.779 -0.640 -30.158 1.00 56.19 188 GLU A O 1
ATOM 1362 N N . SER A 1 189 ? -9.444 0.973 -28.753 1.00 47.31 189 SER A N 1
ATOM 1363 C CA . SER A 1 189 ? -9.896 1.919 -29.789 1.00 47.31 189 SER A CA 1
ATOM 1364 C C . SER A 1 189 ? -8.905 3.045 -30.128 1.00 47.31 189 SER A C 1
ATOM 1366 O O . SER A 1 189 ? -9.249 3.926 -30.921 1.00 47.31 189 SER A O 1
ATOM 1368 N N . SER A 1 190 ? -7.705 3.030 -29.534 1.00 43.03 190 SER A N 1
ATOM 1369 C CA . SER A 1 190 ? -6.626 4.020 -29.729 1.00 43.03 190 SER A CA 1
ATOM 1370 C C . SER A 1 190 ? -5.405 3.378 -30.375 1.00 43.03 190 SER A C 1
ATOM 1372 O O . SER A 1 190 ? -4.777 4.055 -31.219 1.00 43.03 190 SER A O 1
#

Nearest PDB structures (foldseek):
  6s59-assembly1_A  TM=8.543E-01  e=3.244E-04  Ovis aries
  1wdz-assembly1_B  TM=2.716E-01  e=7.951E+00  Homo sapiens
  4wpe-assembly1_A-2  TM=2.076E-01  e=4.375E+00  Saccharomyces cerevisiae S288C

Mean predicted aligned error: 6.28 Å

Secondary structure (DSSP, 8-state):
--HHHHHHHHHHHHHHHHHHHHHHTSTTTHHHHHHHHHHHHHHHHHHHHHSTT--TTHHHHHHHHHHHHHHHHHHHHHH--GGGHHHHHHHHHHHHHHHHHHHHHHHHT-TTTTTS---HHHHHHHHHHHHHHHHHHHHHHHHHHHHHHHHTTSS--S----TTHHHHHHHHHHHHHHHHHHHHHHHTT-